Protein AF-A0AAN8RDT2-F1 (afdb_monomer)

Organism: NCBI:txid47235

Foldseek 3Di:
DPPPQVVFDQQPNDTQDDQDPDDVSNVVVLVLLVVLQVLFAFDVVVPGQTHHDPDPDPPDPDVRSRHDRSSSVCCCTVVVDTDDPDPDQDADDPVDDPVNVLVVLQPDDPVVCVVCVPDWDARDPDPPRIHHHDDPDDPPPPPPDPCPPPPVVVVPFDADPPDPDRDTDDDPDDPDDDDDDDDDPDPDDDDDDPDDDDDDDDDDDDDDDDDDDDDDDDDDDD

Mean predicted aligned error: 17.98 Å

pLDDT: mean 71.52, std 19.13, range [36.38, 96.12]

Radius of gyration: 30.37 Å; Cα contacts (8 Å, |Δi|>4): 138; chains: 1; bounding box: 70×65×90 Å

Solvent-accessible surface area (backbone atoms only — not comparable to full-atom values): 15486 Å² total; per-residue (Å²): 135,82,84,64,73,81,78,49,75,69,58,92,91,34,72,70,78,77,78,58,81,58,71,68,52,35,51,52,50,52,51,49,50,49,61,24,46,72,47,35,37,63,36,73,88,69,78,29,40,62,32,35,57,89,72,90,61,87,88,61,89,66,89,68,56,15,82,37,59,69,49,22,49,43,27,39,63,70,65,66,49,75,53,75,89,75,81,72,74,71,77,60,57,86,89,57,54,72,64,59,54,51,50,54,60,53,67,52,58,68,73,62,48,69,76,42,77,83,54,64,49,63,58,54,95,51,92,84,41,61,49,63,84,65,67,100,54,81,69,76,63,66,95,81,66,83,75,73,75,72,69,67,90,64,71,72,72,66,78,61,89,94,63,96,64,94,66,79,62,83,64,77,85,81,87,67,90,88,77,87,76,89,91,83,85,83,91,84,78,90,79,88,75,83,82,82,79,83,85,78,84,80,88,85,80,88,80,83,90,81,85,82,84,79,86,81,85,83,83,83,84,130

Sequence (222 aa):
MTDDHTSYPLLEDRLRPPLPPGSSRRRTFAQTMKRQCESCECDDTDGGTIVPVRVRVRGRESSRRCPTERMAMRCRYWYECRCVIIMKANPKDPAISIKEYQDALNNLPFAVKRLNPDYSWTYGEQADEFLKWQYSGSYPPDSSYDFEASPDLANGRQLVPGTKEPYYLEGPDFQGPIHPKPLDDMLGYPIPFPASGSWKRKSKRSFVDDREDTEVDNKQGI

Secondary structure (DSSP, 8-state):
----GGGSPPBTTBPPPPPPSSHHHHHHHHHHHHHHHTTSEEETTTTSEEE------TT-----S--SHHHHHHHHHTS--------PPPPPPTTS-HHHHHHHHHTS-HHHHHH-TT-EEE-SSSTT-EEE---SS-SS--TT------GGGGTT-PPPTT-SS---PPPP-------PPP--S-------PPPPP-------------------------

Structure (mmCIF, N/CA/C/O backbone):
data_AF-A0AAN8RDT2-F1
#
_entry.id   AF-A0AAN8RDT2-F1
#
loop_
_atom_site.group_PDB
_atom_site.id
_atom_site.type_symbol
_atom_site.label_atom_id
_atom_site.label_alt_id
_atom_site.label_comp_id
_atom_site.label_asym_id
_atom_site.label_entity_id
_atom_site.label_seq_id
_atom_site.pdbx_PDB_ins_code
_atom_site.Cartn_x
_atom_site.Cartn_y
_atom_site.Cartn_z
_atom_site.occupancy
_atom_site.B_iso_or_equiv
_atom_site.auth_seq_id
_atom_site.auth_comp_id
_atom_site.auth_asym_id
_atom_site.auth_atom_id
_atom_site.pdbx_PDB_model_num
ATOM 1 N N . MET A 1 1 ? 26.741 6.917 -3.728 1.00 43.56 1 MET A N 1
ATOM 2 C CA . MET A 1 1 ? 26.062 5.636 -4.001 1.00 43.56 1 MET A CA 1
ATOM 3 C C . MET A 1 1 ? 26.391 5.276 -5.431 1.00 43.56 1 MET A C 1
ATOM 5 O O . MET A 1 1 ? 25.977 5.994 -6.329 1.00 43.56 1 MET A O 1
ATOM 9 N N . THR A 1 2 ? 27.258 4.291 -5.628 1.00 48.84 2 THR A N 1
ATOM 10 C CA . THR A 1 2 ? 27.496 3.693 -6.942 1.00 48.84 2 THR A CA 1
ATOM 11 C C . THR A 1 2 ? 26.319 2.766 -7.214 1.00 48.84 2 THR A C 1
ATOM 13 O O . THR A 1 2 ? 26.086 1.856 -6.422 1.00 48.84 2 THR A O 1
ATOM 16 N N . ASP A 1 3 ? 25.540 3.045 -8.258 1.00 57.19 3 ASP A N 1
ATOM 17 C CA . ASP A 1 3 ? 24.486 2.140 -8.719 1.00 57.19 3 ASP A CA 1
ATOM 18 C C . ASP A 1 3 ? 25.167 0.861 -9.220 1.00 57.19 3 ASP A C 1
ATOM 20 O O . ASP A 1 3 ? 25.689 0.817 -10.334 1.00 57.19 3 ASP A O 1
ATOM 24 N N . ASP A 1 4 ? 25.237 -0.164 -8.372 1.00 67.19 4 ASP A N 1
ATOM 25 C CA . ASP A 1 4 ? 25.746 -1.466 -8.779 1.00 67.19 4 ASP A CA 1
ATOM 26 C C . ASP A 1 4 ? 24.678 -2.164 -9.625 1.00 67.19 4 ASP A C 1
ATOM 28 O O . ASP A 1 4 ? 23.764 -2.832 -9.131 1.00 67.19 4 ASP A O 1
ATOM 32 N N . HIS A 1 5 ? 24.773 -1.949 -10.935 1.00 58.28 5 HIS A N 1
ATOM 33 C CA . HIS A 1 5 ? 23.873 -2.510 -11.935 1.00 58.28 5 HIS A CA 1
ATOM 34 C C . HIS A 1 5 ? 23.865 -4.050 -11.958 1.00 58.28 5 HIS A C 1
ATOM 36 O O . HIS A 1 5 ? 22.962 -4.622 -12.568 1.00 58.28 5 HIS A O 1
ATOM 42 N N . THR A 1 6 ? 24.816 -4.719 -11.292 1.00 63.47 6 THR A N 1
ATOM 43 C CA . THR A 1 6 ? 24.884 -6.188 -11.214 1.00 63.47 6 THR A CA 1
ATOM 44 C C . THR A 1 6 ? 23.928 -6.799 -10.185 1.00 63.47 6 THR A C 1
ATOM 46 O O . THR A 1 6 ? 23.678 -8.000 -10.225 1.00 63.47 6 THR A O 1
ATOM 49 N N . SER A 1 7 ? 23.332 -5.985 -9.308 1.00 78.94 7 SER A N 1
ATOM 50 C CA . SER A 1 7 ? 22.386 -6.456 -8.283 1.00 78.94 7 SER A CA 1
ATOM 51 C C . SER A 1 7 ? 21.003 -6.845 -8.825 1.00 78.94 7 SER A C 1
ATOM 53 O O . SER A 1 7 ? 20.229 -7.503 -8.130 1.00 78.94 7 SER A O 1
ATOM 55 N N . TYR A 1 8 ? 20.680 -6.462 -10.064 1.00 84.12 8 TYR A N 1
ATOM 56 C CA . TYR A 1 8 ? 19.379 -6.728 -10.676 1.00 84.12 8 TYR A CA 1
ATOM 57 C C . TYR A 1 8 ? 19.395 -8.015 -11.509 1.00 84.12 8 TYR A C 1
ATOM 59 O O . TYR A 1 8 ? 20.353 -8.251 -12.248 1.00 84.12 8 TYR A O 1
ATOM 67 N N . PRO A 1 9 ? 18.321 -8.826 -11.472 1.00 88.75 9 PRO A N 1
ATOM 68 C CA . PRO A 1 9 ? 18.256 -10.036 -12.275 1.00 88.75 9 PRO A CA 1
ATOM 69 C C . PRO A 1 9 ? 18.233 -9.705 -13.773 1.00 88.75 9 PRO A C 1
ATOM 71 O O . PRO A 1 9 ? 17.619 -8.723 -14.218 1.00 88.75 9 PRO A O 1
ATOM 74 N N . LEU A 1 10 ? 18.878 -10.571 -14.557 1.00 92.25 10 LEU A N 1
ATOM 75 C CA . LEU A 1 10 ? 18.753 -10.578 -16.010 1.00 92.25 10 LEU A CA 1
ATOM 76 C C . LEU A 1 10 ? 17.315 -10.939 -16.383 1.00 92.25 10 LEU A C 1
ATOM 78 O O . LEU A 1 10 ? 16.791 -11.963 -15.950 1.00 92.25 10 LEU A O 1
ATOM 82 N N . LEU A 1 11 ? 16.681 -10.096 -17.197 1.00 92.12 11 LEU A N 1
ATOM 83 C CA . LEU A 1 11 ? 15.350 -10.364 -17.738 1.00 92.12 11 LEU A CA 1
ATOM 84 C C . LEU A 1 11 ? 15.466 -10.531 -19.251 1.00 92.12 11 LEU A C 1
ATOM 86 O O . LEU A 1 11 ? 15.722 -9.552 -19.960 1.00 92.12 11 LEU A O 1
ATOM 90 N N . GLU A 1 12 ? 15.258 -11.759 -19.733 1.00 89.38 12 GLU A N 1
ATOM 91 C CA . GLU A 1 12 ? 15.429 -12.142 -21.146 1.00 89.38 12 GLU A CA 1
ATOM 92 C C . GLU A 1 12 ? 16.815 -11.759 -21.684 1.00 89.38 12 GLU A C 1
ATOM 94 O O . GLU A 1 12 ? 16.930 -11.007 -22.656 1.00 89.38 12 GLU A O 1
ATOM 99 N N . ASP A 1 13 ? 17.862 -12.188 -20.975 1.00 91.62 13 ASP A N 1
ATOM 100 C CA . ASP A 1 13 ? 19.269 -11.958 -21.334 1.00 91.62 13 ASP A CA 1
ATOM 101 C C . ASP A 1 13 ? 19.666 -10.477 -21.452 1.00 91.62 13 ASP A C 1
ATOM 103 O O . ASP A 1 13 ? 20.684 -10.125 -22.049 1.00 91.62 13 ASP A O 1
ATOM 107 N N . ARG A 1 14 ? 18.865 -9.572 -20.874 1.00 89.69 14 ARG A N 1
ATOM 108 C CA . ARG A 1 14 ? 19.152 -8.137 -20.835 1.00 89.69 14 ARG A CA 1
ATOM 109 C C . ARG A 1 14 ? 19.330 -7.660 -19.403 1.00 89.69 14 ARG A C 1
ATOM 111 O O . ARG A 1 14 ? 18.560 -8.014 -18.511 1.00 89.69 14 ARG A O 1
ATOM 118 N N . LEU A 1 15 ? 20.328 -6.801 -19.217 1.00 91.31 15 LEU A N 1
ATOM 119 C CA . LEU A 1 15 ? 20.519 -6.022 -17.999 1.00 91.31 15 LEU A CA 1
ATOM 120 C C . LEU A 1 15 ? 19.548 -4.839 -17.962 1.00 91.31 15 LEU A C 1
ATOM 122 O O . LEU A 1 15 ? 19.055 -4.369 -18.995 1.00 91.31 15 LEU A O 1
ATOM 126 N N . ARG A 1 16 ? 19.320 -4.321 -16.753 1.00 90.44 16 ARG A N 1
ATOM 127 C CA . ARG A 1 16 ? 18.630 -3.047 -16.554 1.00 90.44 16 ARG A CA 1
ATOM 128 C C . ARG A 1 16 ? 19.361 -1.944 -17.340 1.00 90.44 16 ARG A C 1
ATOM 130 O O . ARG A 1 16 ? 20.573 -1.802 -17.172 1.00 90.44 16 ARG A O 1
ATOM 137 N N . PRO A 1 17 ? 18.660 -1.140 -18.161 1.00 89.00 17 PRO A N 1
ATOM 138 C CA . PRO A 1 17 ? 19.285 -0.034 -18.872 1.00 89.00 17 PRO A CA 1
ATOM 139 C C . PRO A 1 17 ? 19.970 0.931 -17.896 1.00 89.00 17 PRO A C 1
ATOM 141 O O . PRO A 1 17 ? 19.368 1.266 -16.867 1.00 89.00 17 PRO A O 1
ATOM 144 N N . PRO A 1 18 ? 21.189 1.409 -18.203 1.00 88.94 18 PRO A N 1
ATOM 145 C CA . PRO A 1 18 ? 21.839 2.414 -17.378 1.00 88.94 18 PRO A CA 1
ATOM 146 C C . PRO A 1 18 ? 20.999 3.695 -17.365 1.00 88.94 18 PRO A C 1
ATOM 148 O O . PRO A 1 18 ? 20.345 4.050 -18.352 1.00 88.94 18 PRO A O 1
ATOM 151 N N . LEU A 1 19 ? 21.012 4.406 -16.238 1.00 88.38 19 LEU A N 1
ATOM 152 C CA . LEU A 1 19 ? 20.329 5.692 -16.145 1.00 88.38 19 LEU A CA 1
ATOM 153 C C . LEU A 1 19 ? 21.006 6.702 -17.085 1.00 88.38 19 LEU A C 1
ATOM 155 O O . LEU A 1 19 ? 22.239 6.776 -17.103 1.00 88.38 19 LEU A O 1
ATOM 159 N N . PRO A 1 20 ? 20.242 7.525 -17.827 1.00 89.44 20 PRO A N 1
ATOM 160 C CA . PRO A 1 20 ? 20.840 8.519 -18.708 1.00 89.44 20 PRO A CA 1
ATOM 161 C C . PRO A 1 20 ? 21.726 9.493 -17.907 1.00 89.44 20 PRO A C 1
ATOM 163 O O . PRO A 1 20 ? 21.447 9.768 -16.733 1.00 89.44 20 PRO A O 1
ATOM 166 N N . PRO A 1 21 ? 22.800 10.038 -18.499 1.00 89.62 21 PRO A N 1
ATOM 167 C CA . PRO A 1 21 ? 23.590 11.073 -17.845 1.00 89.62 21 PRO A CA 1
ATOM 168 C C . PRO A 1 21 ? 22.765 12.363 -17.687 1.00 89.62 21 PRO A C 1
ATOM 170 O O . PRO A 1 21 ? 21.946 12.707 -18.544 1.00 89.62 21 PRO A O 1
ATOM 173 N N . GLY A 1 22 ? 22.991 13.082 -16.584 1.00 91.12 22 GLY A N 1
ATOM 174 C CA . GLY A 1 22 ? 22.322 14.351 -16.272 1.00 91.12 22 GLY A CA 1
ATOM 175 C C . GLY A 1 22 ? 21.015 14.211 -15.478 1.00 91.12 22 GLY A C 1
ATOM 176 O O . GLY A 1 22 ? 20.162 13.370 -15.759 1.00 91.12 22 GLY A O 1
ATOM 177 N N . SER A 1 23 ? 20.831 15.079 -14.480 1.00 87.94 23 SER A N 1
ATOM 178 C CA . SER A 1 23 ? 19.713 15.027 -13.522 1.00 87.94 23 SER A CA 1
ATOM 179 C C . SER A 1 23 ? 18.330 15.158 -14.175 1.00 87.94 23 SER A C 1
ATOM 181 O O . SER A 1 23 ? 17.413 14.412 -13.828 1.00 87.94 23 SER A O 1
ATOM 183 N N . SER A 1 24 ? 18.185 16.054 -15.157 1.00 90.88 24 SER A N 1
ATOM 184 C CA . SER A 1 24 ? 16.919 16.281 -15.869 1.00 90.88 24 SER A CA 1
ATOM 185 C C . SER A 1 24 ? 16.464 15.034 -16.636 1.00 90.88 24 SER A C 1
ATOM 187 O O . SER A 1 24 ? 15.362 14.530 -16.417 1.00 90.88 24 SER A O 1
ATOM 189 N N . ARG A 1 25 ? 17.357 14.442 -17.444 1.00 88.31 25 ARG A N 1
ATOM 190 C CA . ARG A 1 25 ? 17.063 13.220 -18.210 1.00 88.31 25 ARG A CA 1
ATOM 191 C C . ARG A 1 25 ? 16.750 12.036 -17.298 1.00 88.31 25 ARG A C 1
ATOM 193 O O . ARG A 1 25 ? 15.832 11.275 -17.597 1.00 88.31 25 ARG A O 1
ATOM 200 N N . ARG A 1 26 ? 17.456 11.901 -16.167 1.00 88.62 26 ARG A N 1
ATOM 201 C CA . ARG A 1 26 ? 17.166 10.867 -15.156 1.00 88.62 26 ARG A CA 1
ATOM 202 C C . ARG A 1 26 ? 15.766 11.009 -14.581 1.00 88.62 26 ARG A C 1
ATOM 204 O O . ARG A 1 26 ? 15.048 10.017 -14.507 1.00 88.62 26 ARG A O 1
ATOM 211 N N . ARG A 1 27 ? 15.355 12.228 -14.217 1.00 87.75 27 ARG A N 1
ATOM 212 C CA . ARG A 1 27 ? 14.005 12.492 -13.700 1.00 87.75 27 ARG A CA 1
ATOM 213 C C . ARG A 1 27 ? 12.939 12.156 -14.744 1.00 87.75 27 ARG A C 1
ATOM 215 O O . ARG A 1 27 ? 11.982 11.464 -14.409 1.00 87.75 27 ARG A O 1
ATOM 222 N N . THR A 1 28 ? 13.116 12.580 -15.994 1.00 91.62 28 THR A N 1
ATOM 223 C CA . THR A 1 28 ? 12.172 12.274 -17.081 1.00 91.62 28 THR A CA 1
ATOM 224 C C . THR A 1 28 ? 12.082 10.774 -17.348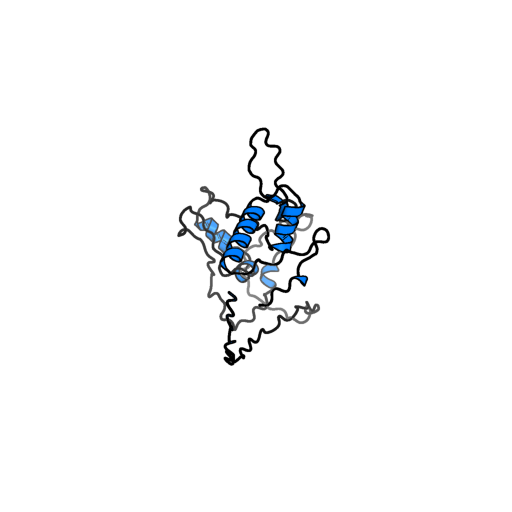 1.00 91.62 28 THR A C 1
ATOM 226 O O . THR A 1 28 ? 10.980 10.241 -17.481 1.00 91.62 28 THR A O 1
ATOM 229 N N . PHE A 1 29 ? 13.217 10.070 -17.365 1.00 91.00 29 PHE A N 1
ATOM 230 C CA . PHE A 1 29 ? 13.255 8.616 -17.508 1.00 91.00 29 PHE A CA 1
ATOM 231 C C . PHE A 1 29 ? 12.529 7.921 -16.351 1.00 91.00 29 PHE A C 1
ATOM 233 O O . PHE A 1 29 ? 11.630 7.118 -16.588 1.00 91.00 29 PHE A O 1
ATOM 240 N N . ALA A 1 30 ? 12.840 8.286 -15.105 1.00 87.75 30 ALA A N 1
ATOM 241 C CA . ALA A 1 30 ? 12.196 7.722 -13.922 1.00 87.75 30 ALA A CA 1
ATOM 242 C C . ALA A 1 30 ? 10.678 7.969 -13.912 1.00 87.75 30 ALA A C 1
ATOM 244 O O . ALA A 1 30 ? 9.912 7.050 -13.642 1.00 87.75 30 ALA A O 1
ATOM 245 N N . GLN A 1 31 ? 10.224 9.176 -14.266 1.00 89.50 31 GLN A N 1
ATOM 246 C CA . GLN A 1 31 ? 8.795 9.491 -14.382 1.00 89.50 31 GLN A CA 1
ATOM 247 C C . GLN A 1 31 ? 8.113 8.709 -15.504 1.00 89.50 31 GLN A C 1
ATOM 249 O O . GLN A 1 31 ? 6.971 8.285 -15.344 1.00 89.50 31 GLN A O 1
ATOM 254 N N . THR A 1 32 ? 8.802 8.507 -16.628 1.00 90.25 32 THR A N 1
ATOM 255 C CA . THR A 1 32 ? 8.286 7.713 -17.747 1.00 90.25 32 THR A CA 1
ATOM 256 C C . THR A 1 32 ? 8.113 6.258 -17.332 1.00 90.25 32 THR A C 1
ATOM 258 O O . THR A 1 32 ? 7.032 5.708 -17.516 1.00 90.25 32 THR A O 1
ATOM 261 N N . MET A 1 33 ? 9.127 5.663 -16.698 1.00 89.94 33 MET A N 1
ATOM 262 C CA . MET A 1 33 ? 9.054 4.285 -16.208 1.00 89.94 33 MET A CA 1
ATOM 263 C C . MET A 1 33 ? 8.009 4.130 -15.103 1.00 89.94 33 MET A C 1
ATOM 265 O O . MET A 1 33 ? 7.195 3.217 -15.177 1.00 89.94 33 MET A O 1
ATOM 269 N N . LYS A 1 34 ? 7.936 5.071 -14.152 1.00 90.00 34 LYS A N 1
ATOM 270 C CA . LYS A 1 34 ? 6.879 5.114 -13.131 1.00 90.00 34 LYS A CA 1
ATOM 271 C C . LYS A 1 34 ? 5.490 5.089 -13.774 1.00 90.00 34 LYS A C 1
ATOM 273 O O . LYS A 1 34 ? 4.694 4.214 -13.471 1.00 90.00 34 LYS A O 1
ATOM 278 N N . ARG A 1 35 ? 5.239 5.979 -14.736 1.00 89.56 35 ARG A N 1
ATOM 279 C CA . ARG A 1 35 ? 3.975 6.054 -15.487 1.00 89.56 35 ARG A CA 1
ATOM 280 C C . ARG A 1 35 ? 3.653 4.799 -16.299 1.00 89.56 35 ARG A C 1
ATOM 282 O O . ARG A 1 35 ? 2.485 4.584 -16.620 1.00 89.56 35 ARG A O 1
ATOM 289 N N . GLN A 1 36 ? 4.664 4.038 -16.721 1.00 90.50 36 GLN A N 1
ATOM 290 C CA . GLN A 1 36 ? 4.463 2.754 -17.391 1.00 90.50 36 GLN A CA 1
ATOM 291 C C . GLN A 1 36 ? 4.076 1.672 -16.381 1.00 90.50 36 GLN A C 1
ATOM 293 O O . GLN A 1 36 ? 3.085 0.977 -16.589 1.00 90.50 36 GLN A O 1
ATOM 298 N N . CYS A 1 37 ? 4.787 1.596 -15.259 1.00 92.12 37 CYS A N 1
ATOM 299 C CA . CYS A 1 37 ? 4.537 0.613 -14.210 1.00 92.12 37 CYS A CA 1
ATOM 300 C C . CYS A 1 37 ? 3.226 0.841 -13.450 1.00 92.12 37 CYS A C 1
ATOM 302 O O . CYS A 1 37 ? 2.549 -0.125 -13.125 1.00 92.12 37 CYS A O 1
ATOM 304 N N . GLU A 1 38 ? 2.809 2.096 -13.255 1.00 90.56 38 GLU A N 1
ATOM 305 C CA . GLU A 1 38 ? 1.497 2.457 -12.684 1.00 90.56 38 GLU A CA 1
ATOM 306 C C . GLU A 1 38 ? 0.313 1.962 -13.520 1.00 90.56 38 GLU A C 1
ATOM 308 O O . GLU A 1 38 ? -0.814 1.945 -13.040 1.00 90.56 38 GLU A O 1
ATOM 313 N N . SER A 1 39 ? 0.547 1.588 -14.779 1.00 90.31 39 SER A N 1
ATOM 314 C CA . SER A 1 39 ? -0.498 1.027 -15.631 1.00 90.31 39 SER A CA 1
ATOM 315 C C . SER A 1 39 ? -0.589 -0.494 -15.578 1.00 90.31 39 SER A C 1
ATOM 317 O O . SER A 1 39 ? -1.438 -1.032 -16.274 1.00 90.31 39 SER A O 1
ATOM 319 N N . CYS A 1 40 ? 0.295 -1.185 -14.855 1.00 92.19 40 CYS A N 1
ATOM 320 C CA . CYS A 1 40 ? 0.162 -2.623 -14.626 1.00 92.19 40 CYS A CA 1
ATOM 321 C C . CYS A 1 40 ? -0.909 -2.891 -13.554 1.00 92.19 40 CYS A C 1
ATOM 323 O O . CYS A 1 40 ? -1.187 -2.029 -12.721 1.00 92.19 40 CYS A O 1
ATOM 325 N N . GLU A 1 41 ? -1.491 -4.089 -13.563 1.00 92.12 41 GLU A N 1
ATOM 326 C CA . GLU A 1 41 ? -2.453 -4.537 -12.551 1.00 92.12 41 GLU A CA 1
ATOM 327 C C . GLU A 1 41 ? -1.744 -5.328 -11.447 1.00 92.12 41 GLU A C 1
ATOM 329 O O . GLU A 1 41 ? -0.644 -5.850 -11.638 1.00 92.12 41 GLU A O 1
ATOM 334 N N . CYS A 1 42 ? -2.375 -5.402 -10.280 1.00 92.25 42 CYS A N 1
ATOM 335 C CA . CYS A 1 42 ? -1.945 -6.248 -9.176 1.00 92.25 42 CYS A CA 1
ATOM 336 C C . CYS A 1 42 ? -2.848 -7.475 -9.137 1.00 92.25 42 CYS A C 1
ATOM 338 O O . CYS A 1 42 ? -4.065 -7.328 -9.086 1.00 92.25 42 CYS A O 1
ATOM 340 N N . ASP A 1 43 ? -2.257 -8.665 -9.208 1.00 91.19 43 ASP A N 1
ATOM 341 C CA . ASP A 1 43 ? -2.986 -9.920 -9.071 1.00 91.19 43 ASP A CA 1
ATOM 342 C C . ASP A 1 43 ? -3.166 -10.238 -7.587 1.00 91.19 43 ASP A C 1
ATOM 344 O O . ASP A 1 43 ? -2.192 -10.489 -6.864 1.00 91.19 43 ASP A O 1
ATOM 348 N N . ASP A 1 44 ? -4.414 -10.192 -7.135 1.00 85.88 44 ASP A N 1
ATOM 349 C CA . ASP A 1 44 ? -4.773 -10.390 -5.735 1.00 85.88 44 ASP A CA 1
ATOM 350 C C . ASP A 1 44 ? -4.659 -11.864 -5.312 1.00 85.88 44 ASP A C 1
ATOM 352 O O . ASP A 1 44 ? -4.555 -12.146 -4.118 1.00 85.88 44 ASP A O 1
ATOM 356 N N . THR A 1 45 ? -4.623 -12.815 -6.258 1.00 86.62 45 THR A N 1
ATOM 357 C CA . THR A 1 45 ? -4.514 -14.249 -5.931 1.00 86.62 45 THR A CA 1
ATOM 358 C C . THR A 1 45 ? -3.124 -14.628 -5.425 1.00 86.62 45 THR A C 1
ATOM 360 O O . THR A 1 45 ? -3.003 -15.434 -4.506 1.00 86.62 45 THR A O 1
ATOM 363 N N . ASP A 1 46 ? -2.083 -14.000 -5.978 1.00 84.75 46 ASP A N 1
ATOM 364 C CA . ASP A 1 46 ? -0.672 -14.320 -5.718 1.00 84.75 46 ASP A CA 1
ATOM 365 C C . ASP A 1 46 ? -0.001 -13.269 -4.817 1.00 84.75 46 ASP A C 1
ATOM 367 O O . ASP A 1 46 ? 1.174 -12.925 -4.985 1.00 84.75 46 ASP A O 1
ATOM 371 N N . GLY A 1 47 ? -0.764 -12.709 -3.872 1.00 76.81 47 GLY A N 1
ATOM 372 C CA . GLY A 1 47 ? -0.248 -11.768 -2.876 1.00 76.81 47 GLY A CA 1
ATOM 373 C C . GLY A 1 47 ? 0.187 -10.418 -3.455 1.00 76.81 47 GLY A C 1
ATOM 374 O O . GLY A 1 47 ? 1.119 -9.802 -2.935 1.00 76.81 47 GLY A O 1
ATOM 375 N N . GLY A 1 48 ? -0.456 -9.951 -4.530 1.00 84.06 48 GLY A N 1
ATOM 376 C CA . GLY A 1 48 ? -0.128 -8.677 -5.169 1.00 84.06 48 GLY A CA 1
ATOM 377 C C . GLY A 1 48 ? 1.045 -8.791 -6.142 1.00 84.06 48 GLY A C 1
ATOM 378 O O . GLY A 1 48 ? 1.951 -7.953 -6.159 1.00 84.06 48 GLY A O 1
ATOM 379 N N . THR A 1 49 ? 1.071 -9.835 -6.966 1.00 91.12 49 THR A N 1
ATOM 380 C CA . THR A 1 49 ? 2.059 -9.898 -8.049 1.00 91.12 49 THR A CA 1
ATOM 381 C C . THR A 1 49 ? 1.677 -8.908 -9.152 1.00 91.12 49 THR A C 1
ATOM 383 O O . THR A 1 49 ? 0.524 -8.843 -9.563 1.00 91.12 49 THR A O 1
ATOM 386 N N . ILE A 1 50 ? 2.638 -8.117 -9.644 1.00 91.25 50 ILE A N 1
ATOM 387 C CA . ILE A 1 50 ? 2.392 -7.203 -10.769 1.00 91.25 50 ILE A CA 1
ATOM 388 C C . ILE A 1 50 ? 2.175 -8.033 -12.036 1.00 91.25 50 ILE A C 1
ATOM 390 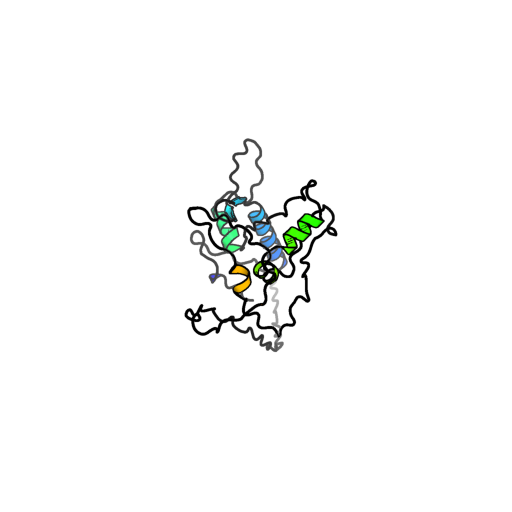O O . ILE A 1 50 ? 3.066 -8.779 -12.445 1.00 91.25 50 ILE A O 1
ATOM 394 N N . VAL A 1 51 ? 1.024 -7.857 -12.678 1.00 92.62 51 VAL A N 1
ATOM 395 C CA . VAL A 1 51 ? 0.619 -8.546 -13.906 1.00 92.62 51 VAL A CA 1
ATOM 396 C C . VAL A 1 51 ? 0.280 -7.542 -15.013 1.00 92.62 51 VAL A C 1
ATOM 398 O O . VAL A 1 51 ? -0.081 -6.391 -14.744 1.00 92.62 51 VAL A O 1
ATOM 401 N N . PRO A 1 52 ? 0.420 -7.928 -16.294 1.00 91.62 52 PRO A N 1
ATOM 402 C CA . PRO A 1 5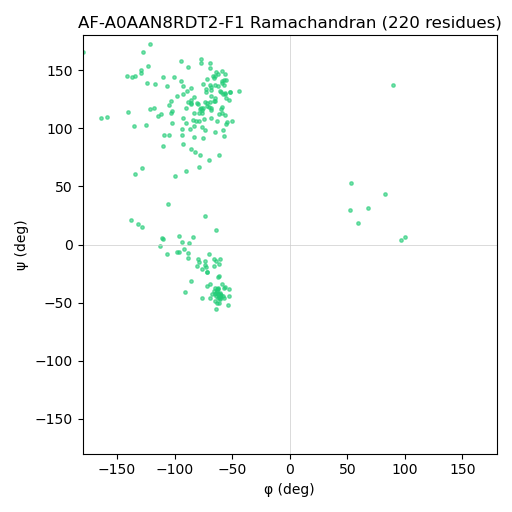2 ? -0.057 -7.095 -17.389 1.00 91.62 52 PRO A CA 1
ATOM 403 C C . PRO A 1 52 ? -1.582 -6.959 -17.331 1.00 91.62 52 PRO A C 1
ATOM 405 O O . PRO A 1 52 ? -2.281 -7.896 -16.953 1.00 91.62 52 PRO A O 1
ATOM 408 N N . VAL A 1 53 ? -2.093 -5.811 -17.775 1.00 86.75 53 VAL A N 1
ATOM 409 C CA . VAL A 1 53 ? -3.534 -5.510 -17.786 1.00 86.75 53 VAL A CA 1
ATOM 410 C C . VAL A 1 53 ? -4.283 -6.496 -18.679 1.00 86.75 53 VAL A C 1
ATOM 412 O O . VAL A 1 53 ? -4.142 -6.469 -19.910 1.00 86.75 53 VAL A O 1
ATOM 415 N N . ARG A 1 54 ? -5.121 -7.350 -18.083 1.00 72.31 54 ARG A N 1
ATOM 416 C CA . ARG A 1 54 ? -5.843 -8.419 -18.795 1.00 72.31 54 ARG A CA 1
ATOM 417 C C . ARG A 1 54 ? -7.206 -7.936 -19.298 1.00 72.31 54 ARG A C 1
ATOM 419 O O . ARG A 1 54 ? -8.229 -8.468 -18.890 1.00 72.31 54 ARG A O 1
ATOM 426 N N . VAL A 1 55 ? -7.278 -6.951 -20.204 1.00 63.22 55 VAL A N 1
ATOM 427 C CA . VAL A 1 55 ? -8.603 -6.480 -20.681 1.00 63.22 55 VAL A CA 1
ATOM 428 C C . VAL A 1 55 ? -8.824 -6.603 -22.189 1.00 63.22 55 VAL A C 1
ATOM 430 O O . VAL A 1 55 ? -8.222 -5.904 -23.004 1.00 63.22 55 VAL A O 1
ATOM 433 N N . ARG A 1 56 ? -9.805 -7.430 -22.561 1.00 55.56 56 ARG A N 1
ATOM 434 C CA . ARG A 1 56 ? -10.468 -7.477 -23.873 1.00 55.56 56 ARG A CA 1
ATOM 435 C C . ARG A 1 56 ? -11.505 -6.344 -23.988 1.00 55.56 56 ARG A C 1
ATOM 437 O O . ARG A 1 56 ? -12.700 -6.612 -24.025 1.00 55.56 56 ARG A O 1
ATOM 444 N N . VAL A 1 57 ? -11.097 -5.071 -24.014 1.00 54.59 57 VAL A N 1
ATOM 445 C CA . VAL A 1 57 ? -12.060 -3.988 -24.313 1.00 54.59 57 VAL A CA 1
ATOM 446 C C . VAL A 1 57 ? -12.189 -3.875 -25.826 1.00 54.59 57 VAL A C 1
ATOM 448 O O . VAL A 1 57 ? -11.316 -3.311 -26.484 1.00 54.59 57 VAL A O 1
ATOM 451 N N . ARG A 1 58 ? -13.275 -4.413 -26.390 1.00 57.31 58 ARG A N 1
ATOM 452 C CA . ARG A 1 58 ? -13.697 -4.073 -27.756 1.00 57.31 58 ARG A CA 1
ATOM 453 C C . ARG A 1 58 ? -13.936 -2.558 -27.816 1.00 57.31 58 ARG A C 1
ATOM 455 O O . ARG A 1 58 ? -14.855 -2.064 -27.176 1.00 57.31 58 ARG A O 1
ATOM 462 N N . GLY A 1 59 ? -13.116 -1.831 -28.575 1.00 64.44 59 GLY A N 1
ATOM 463 C CA . GLY A 1 59 ? -13.456 -0.484 -29.054 1.00 64.44 59 GLY A CA 1
ATOM 464 C C . GLY A 1 59 ? -12.864 0.717 -28.313 1.00 64.44 59 GLY A C 1
ATOM 465 O O . GLY A 1 59 ? -13.207 1.843 -28.661 1.00 64.44 59 GLY A O 1
ATOM 466 N N . ARG A 1 60 ? -11.958 0.541 -27.342 1.00 54.69 60 ARG A N 1
ATOM 467 C CA . ARG A 1 60 ? -11.178 1.675 -26.816 1.00 54.69 60 ARG A CA 1
ATOM 468 C C . ARG A 1 60 ? -9.717 1.294 -26.668 1.00 54.69 60 ARG A C 1
ATOM 470 O O . ARG A 1 60 ? -9.320 0.599 -25.733 1.00 54.69 60 ARG A O 1
ATOM 477 N N . GLU A 1 61 ? -8.938 1.761 -27.631 1.00 52.84 61 GLU A N 1
ATOM 478 C CA . GLU A 1 61 ? -7.484 1.705 -27.660 1.00 52.84 61 GLU A CA 1
ATOM 479 C C . GLU A 1 61 ? -6.959 2.668 -26.591 1.00 52.84 61 GLU A C 1
ATOM 481 O O . GLU A 1 61 ? -6.521 3.785 -26.854 1.00 52.84 61 GLU A O 1
ATOM 486 N N . SER A 1 62 ? -7.106 2.283 -25.321 1.00 54.50 62 SER A N 1
ATOM 487 C CA . SER A 1 62 ? -6.358 2.950 -24.273 1.00 54.50 62 SER A CA 1
ATOM 488 C C . SER A 1 62 ? -4.884 2.761 -24.614 1.00 54.50 62 SER A C 1
ATOM 490 O O . SER A 1 62 ? -4.446 1.662 -24.945 1.00 54.50 62 SER A O 1
ATOM 492 N N . SER A 1 63 ? -4.118 3.845 -24.576 1.00 57.81 63 SER A N 1
ATOM 493 C CA . SER A 1 63 ? -2.662 3.836 -24.651 1.00 57.81 63 SER A CA 1
ATOM 494 C C . SER A 1 63 ? -2.112 3.047 -23.454 1.00 57.81 63 SER A C 1
ATOM 496 O O . SER A 1 63 ? -1.738 3.626 -22.432 1.00 57.81 63 SER A O 1
ATOM 498 N N . ARG A 1 64 ? -2.178 1.715 -23.521 1.00 61.38 64 ARG A N 1
ATOM 499 C CA . ARG A 1 64 ? -1.818 0.803 -22.434 1.00 61.38 64 ARG A CA 1
ATOM 500 C C . ARG A 1 64 ? -0.311 0.784 -22.307 1.00 61.38 64 ARG A C 1
ATOM 502 O O . ARG A 1 64 ? 0.393 0.478 -23.265 1.00 61.38 64 ARG A O 1
ATOM 509 N N . ARG A 1 65 ? 0.188 1.119 -21.120 1.00 69.88 65 ARG A N 1
ATOM 510 C CA . ARG A 1 65 ? 1.627 1.237 -20.879 1.00 69.88 65 ARG A CA 1
ATOM 511 C C . ARG A 1 65 ? 2.253 -0.035 -20.280 1.00 69.88 65 ARG A C 1
ATOM 513 O O . ARG A 1 65 ? 3.476 -0.123 -20.255 1.00 69.88 65 ARG A O 1
ATOM 520 N N . CYS A 1 66 ? 1.446 -1.042 -19.919 1.00 88.06 66 CYS A N 1
ATOM 521 C CA . CYS A 1 66 ? 1.890 -2.359 -19.443 1.00 88.06 66 CYS A CA 1
ATOM 522 C C . CYS A 1 66 ? 1.233 -3.522 -20.225 1.00 88.06 66 CYS A C 1
ATOM 524 O O . CYS A 1 66 ? 0.406 -4.256 -19.683 1.00 88.06 66 CYS A O 1
ATOM 526 N N . PRO A 1 67 ? 1.540 -3.670 -21.531 1.00 85.38 67 PRO A N 1
ATOM 527 C CA . PRO A 1 67 ? 0.851 -4.623 -22.408 1.00 85.38 67 PRO A CA 1
ATOM 528 C C . PRO A 1 67 ? 1.352 -6.067 -22.290 1.00 85.38 67 PRO A C 1
ATOM 530 O O . PRO A 1 67 ? 0.679 -6.983 -22.750 1.00 85.38 67 PRO A O 1
ATOM 533 N N . THR A 1 68 ? 2.546 -6.279 -21.738 1.00 90.81 68 THR A N 1
ATOM 534 C CA . THR A 1 68 ? 3.219 -7.580 -21.739 1.00 90.81 68 THR A CA 1
ATOM 535 C C . THR A 1 68 ? 3.684 -7.958 -20.346 1.00 90.81 68 THR A C 1
ATOM 537 O O . THR A 1 68 ? 4.064 -7.102 -19.545 1.00 90.81 68 THR A O 1
ATOM 540 N N . GLU A 1 69 ? 3.724 -9.261 -20.085 1.00 92.50 69 GLU A N 1
ATOM 541 C CA . GLU A 1 69 ? 4.299 -9.829 -18.863 1.00 92.50 69 GLU A CA 1
ATOM 542 C C . GLU A 1 69 ? 5.753 -9.386 -18.666 1.00 92.50 69 GLU A C 1
ATOM 544 O O . GLU A 1 69 ? 6.158 -9.004 -17.571 1.00 92.50 69 GLU A O 1
ATOM 549 N N . ARG A 1 70 ? 6.506 -9.274 -19.764 1.00 93.12 70 ARG A N 1
ATOM 550 C CA . ARG A 1 70 ? 7.849 -8.690 -19.768 1.00 93.12 70 ARG A CA 1
ATOM 551 C C . ARG A 1 70 ? 7.904 -7.304 -19.123 1.00 93.12 70 ARG A C 1
ATOM 553 O O . ARG A 1 70 ? 8.843 -7.009 -18.385 1.00 93.12 70 ARG A O 1
ATOM 560 N N . MET A 1 71 ? 6.949 -6.424 -19.426 1.00 93.06 71 MET A N 1
ATOM 561 C CA . MET A 1 71 ? 6.931 -5.084 -18.836 1.00 93.06 71 MET A CA 1
ATOM 562 C C . MET A 1 71 ? 6.638 -5.152 -17.335 1.00 93.06 71 MET A C 1
ATOM 564 O O . MET A 1 71 ? 7.334 -4.501 -16.559 1.00 93.06 71 MET A O 1
ATOM 568 N N . ALA A 1 72 ? 5.684 -5.990 -16.926 1.00 94.75 72 ALA A N 1
ATOM 569 C CA . ALA A 1 72 ? 5.372 -6.223 -15.517 1.00 94.75 72 ALA A CA 1
ATOM 570 C C . ALA A 1 72 ? 6.600 -6.734 -14.734 1.00 94.75 72 ALA A C 1
ATOM 572 O O . ALA A 1 72 ? 6.940 -6.185 -13.685 1.00 94.75 72 ALA A O 1
ATOM 573 N N . MET A 1 73 ? 7.346 -7.689 -15.299 1.00 94.75 73 MET A N 1
ATOM 574 C CA . MET A 1 73 ? 8.597 -8.201 -14.725 1.00 94.75 73 MET A CA 1
ATOM 575 C C . MET A 1 73 ? 9.658 -7.106 -14.586 1.00 94.75 73 MET A C 1
ATOM 577 O O . MET A 1 73 ? 10.285 -6.973 -13.537 1.00 94.75 73 MET A O 1
ATOM 581 N N . ARG A 1 74 ? 9.840 -6.260 -15.606 1.00 94.88 74 ARG A N 1
ATOM 582 C CA . ARG A 1 74 ? 10.762 -5.115 -15.515 1.00 94.88 74 ARG A CA 1
ATOM 583 C C . ARG A 1 74 ? 10.346 -4.147 -14.414 1.00 94.88 74 ARG A C 1
ATOM 585 O O . ARG A 1 74 ? 11.194 -3.720 -13.638 1.00 94.88 74 ARG A O 1
ATOM 592 N N . CYS A 1 75 ? 9.061 -3.821 -14.321 1.00 94.75 75 CYS A N 1
ATOM 593 C CA . CYS A 1 75 ? 8.527 -2.972 -13.259 1.00 94.75 75 CYS A CA 1
ATOM 594 C C . CYS A 1 75 ? 8.826 -3.536 -11.871 1.00 94.75 75 CYS A C 1
ATOM 596 O O . CYS A 1 75 ? 9.336 -2.809 -11.019 1.00 94.75 75 CYS A O 1
ATOM 598 N N . ARG A 1 76 ? 8.597 -4.837 -11.678 1.00 94.50 76 ARG A N 1
ATOM 599 C CA . ARG A 1 76 ? 8.871 -5.533 -10.421 1.00 94.50 76 ARG A CA 1
ATOM 600 C C . ARG A 1 76 ? 10.357 -5.554 -10.074 1.00 94.50 76 ARG A C 1
ATOM 602 O O . ARG A 1 76 ? 10.739 -5.118 -8.996 1.00 94.50 76 ARG A O 1
ATOM 609 N N . TYR A 1 77 ? 11.197 -6.059 -10.973 1.00 94.00 77 TYR A N 1
ATOM 610 C CA . TYR A 1 77 ? 12.588 -6.362 -10.638 1.00 94.00 77 TYR A CA 1
ATOM 611 C C . TYR A 1 77 ? 13.547 -5.208 -10.898 1.00 94.00 77 TYR A C 1
ATOM 613 O O . TYR A 1 77 ? 14.435 -4.981 -10.091 1.00 94.00 77 TYR A O 1
ATOM 621 N N . TRP A 1 78 ? 13.403 -4.468 -11.999 1.00 93.25 78 TRP A N 1
ATOM 622 C CA . TRP A 1 78 ? 14.335 -3.380 -12.319 1.00 93.25 78 TRP A CA 1
ATOM 623 C C . TRP A 1 78 ? 13.962 -2.062 -11.653 1.00 93.25 78 TRP A C 1
ATOM 625 O O . TRP A 1 78 ? 14.847 -1.259 -11.377 1.00 93.25 78 TRP A O 1
ATOM 635 N N . TYR A 1 79 ? 12.673 -1.802 -11.439 1.00 90.88 79 TYR A N 1
ATOM 636 C CA . TYR A 1 79 ? 12.198 -0.541 -10.858 1.00 90.88 79 TYR A CA 1
ATOM 637 C C . TYR A 1 79 ? 11.633 -0.702 -9.450 1.00 90.88 79 TYR A C 1
ATOM 639 O O . TYR A 1 79 ? 11.116 0.273 -8.908 1.00 90.88 79 TYR A O 1
ATOM 647 N N . GLU A 1 80 ? 11.731 -1.908 -8.879 1.00 90.06 80 GLU A N 1
ATOM 648 C CA . GLU A 1 80 ? 11.301 -2.231 -7.512 1.00 90.06 80 GLU A CA 1
ATOM 649 C C . GLU A 1 80 ? 9.855 -1.798 -7.222 1.00 90.06 80 GLU A C 1
ATOM 651 O O . GLU A 1 80 ? 9.484 -1.469 -6.093 1.00 90.06 80 GLU A O 1
ATOM 656 N N . CYS A 1 81 ? 9.008 -1.787 -8.254 1.00 91.69 81 CYS A N 1
ATOM 657 C CA . CYS A 1 81 ? 7.584 -1.583 -8.063 1.00 91.69 81 CYS A CA 1
ATOM 658 C C . CYS A 1 81 ? 7.013 -2.813 -7.357 1.00 91.69 81 CYS A C 1
ATOM 660 O O . CYS A 1 81 ? 7.322 -3.955 -7.701 1.00 91.69 81 CYS A O 1
ATOM 662 N N . ARG A 1 82 ? 6.146 -2.571 -6.380 1.00 92.44 82 ARG A N 1
ATOM 663 C CA . ARG A 1 82 ? 5.441 -3.611 -5.635 1.00 92.44 82 ARG A CA 1
ATOM 664 C C . ARG A 1 82 ? 3.981 -3.231 -5.515 1.00 92.44 82 ARG A C 1
ATOM 666 O O . ARG A 1 82 ? 3.668 -2.049 -5.359 1.00 92.44 82 ARG A O 1
ATOM 673 N N . CYS A 1 83 ? 3.109 -4.223 -5.546 1.00 90.69 83 CYS A N 1
ATOM 674 C CA . CYS A 1 83 ? 1.744 -4.017 -5.110 1.00 90.69 83 CYS A CA 1
ATOM 675 C C . CYS A 1 83 ? 1.727 -3.948 -3.590 1.00 90.69 83 CYS A C 1
ATOM 677 O O . CYS A 1 83 ? 2.422 -4.698 -2.905 1.00 90.69 83 CYS A O 1
ATOM 679 N N . VAL A 1 84 ? 0.948 -3.012 -3.071 1.00 86.50 84 VAL A N 1
ATOM 680 C CA . VAL A 1 84 ? 0.667 -2.921 -1.646 1.00 86.50 84 VAL A CA 1
ATOM 681 C C . VAL A 1 84 ? -0.827 -3.111 -1.512 1.00 86.50 84 VAL A C 1
ATOM 683 O O . VAL A 1 84 ? -1.601 -2.312 -2.038 1.00 86.50 84 VAL A O 1
ATOM 686 N N . ILE A 1 85 ? -1.227 -4.173 -0.823 1.00 76.50 85 ILE A N 1
ATOM 687 C CA . ILE A 1 85 ? -2.618 -4.355 -0.431 1.00 76.50 85 ILE A CA 1
ATOM 688 C C . ILE A 1 85 ? -2.848 -3.403 0.736 1.00 76.50 85 ILE A C 1
ATOM 690 O O . ILE A 1 85 ? -2.418 -3.648 1.862 1.00 76.50 85 ILE A O 1
ATOM 694 N N . ILE A 1 86 ? -3.474 -2.268 0.445 1.00 77.88 86 ILE A N 1
ATOM 695 C CA . ILE A 1 86 ? -3.915 -1.342 1.479 1.00 77.88 86 ILE A CA 1
ATOM 696 C C . ILE A 1 86 ? -5.294 -1.823 1.906 1.00 77.88 86 ILE A C 1
ATOM 698 O O . ILE A 1 86 ? -6.287 -1.561 1.226 1.00 77.88 86 ILE A O 1
ATOM 702 N N . MET A 1 87 ? -5.350 -2.546 3.023 1.00 70.44 87 MET A N 1
ATOM 703 C CA . MET A 1 87 ? -6.623 -2.840 3.671 1.00 70.44 87 MET A CA 1
ATOM 704 C C . MET A 1 87 ? -7.222 -1.510 4.117 1.00 70.44 87 MET A C 1
ATOM 706 O O . MET A 1 87 ? -6.728 -0.872 5.047 1.00 70.44 87 MET A O 1
ATOM 710 N N . LYS A 1 88 ? -8.252 -1.053 3.406 1.00 77.06 88 LYS A N 1
ATOM 711 C CA . LYS A 1 88 ? -9.039 0.084 3.869 1.00 77.06 88 LYS A CA 1
ATOM 712 C C . LYS A 1 88 ? -9.796 -0.369 5.107 1.00 77.06 88 LYS A C 1
ATOM 714 O O . LYS A 1 88 ? -10.385 -1.448 5.103 1.00 77.06 88 LYS A O 1
ATOM 719 N N . ALA A 1 89 ? -9.764 0.450 6.152 1.00 75.88 89 ALA A N 1
ATOM 720 C CA . ALA A 1 89 ? -10.655 0.262 7.280 1.00 75.88 89 ALA A CA 1
ATOM 721 C C . ALA A 1 89 ? -12.090 0.163 6.747 1.00 75.88 89 ALA 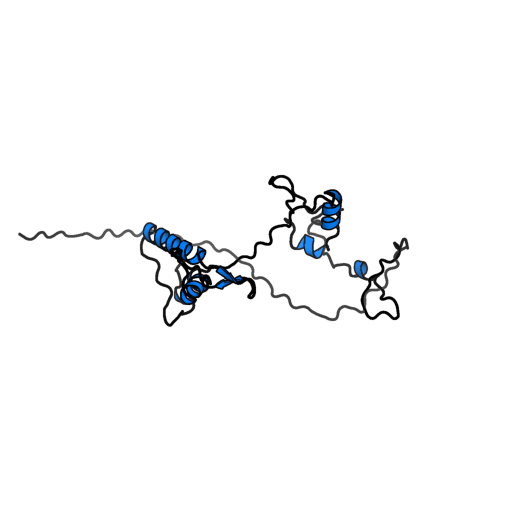A C 1
ATOM 723 O O . ALA A 1 89 ? -12.497 0.979 5.913 1.00 75.88 89 ALA A O 1
ATOM 724 N N . ASN A 1 90 ? -12.828 -0.857 7.185 1.00 79.75 90 ASN A N 1
ATOM 725 C CA . ASN A 1 90 ? -14.239 -0.958 6.842 1.00 79.75 90 ASN A CA 1
ATOM 726 C C . ASN A 1 90 ? -14.950 0.316 7.317 1.00 79.75 90 ASN A C 1
ATOM 728 O O . ASN A 1 90 ? -14.608 0.824 8.394 1.00 79.75 90 ASN A O 1
ATOM 732 N N . PRO A 1 91 ? -15.911 0.838 6.536 1.00 85.00 91 PRO A N 1
ATOM 733 C CA . PRO A 1 91 ? -16.730 1.943 7.001 1.00 85.00 91 PRO A CA 1
ATOM 734 C C . PRO A 1 91 ? -17.405 1.547 8.314 1.00 85.00 91 PRO A C 1
ATOM 736 O O . PRO A 1 91 ? -17.727 0.374 8.530 1.00 85.00 91 PRO A O 1
ATOM 739 N N . LYS A 1 92 ? -17.600 2.528 9.196 1.00 89.44 92 LYS A N 1
ATOM 740 C CA . LYS A 1 92 ? -18.304 2.321 10.457 1.00 89.44 92 LYS A CA 1
ATOM 741 C C . LYS A 1 92 ? -19.693 1.746 10.186 1.00 89.44 92 LYS A C 1
ATOM 743 O O . LYS A 1 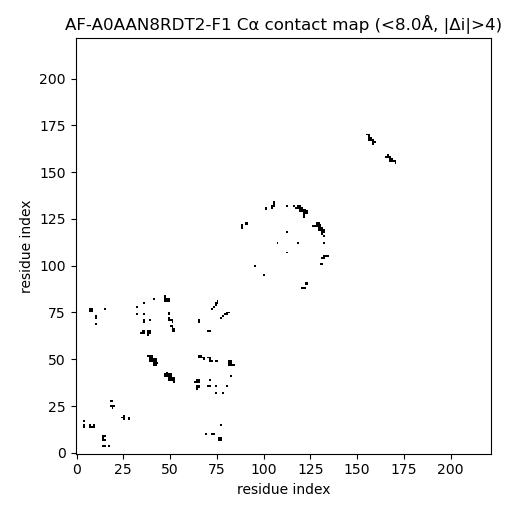92 ? -20.450 2.303 9.391 1.00 89.44 92 LYS A O 1
ATOM 748 N N . ASP A 1 93 ? -20.034 0.673 10.886 1.00 92.25 93 ASP A N 1
ATOM 749 C CA . ASP A 1 93 ? -21.400 0.175 10.924 1.00 92.25 93 ASP A CA 1
ATOM 750 C C . ASP A 1 93 ? -22.246 1.152 11.759 1.00 92.25 93 ASP A C 1
ATOM 752 O O . ASP A 1 93 ? -21.937 1.369 12.937 1.00 92.25 93 ASP A O 1
ATOM 756 N N . PRO A 1 94 ? -23.287 1.785 11.186 1.00 93.69 94 PRO A N 1
ATOM 757 C CA . PRO A 1 94 ? -24.119 2.729 11.924 1.00 93.69 94 PRO A CA 1
ATOM 758 C C . PRO A 1 94 ? -24.915 2.074 13.062 1.00 93.69 94 PRO A C 1
ATOM 760 O O . PRO A 1 94 ? -25.365 2.793 13.953 1.00 93.69 94 PRO A O 1
ATOM 763 N N . ALA A 1 95 ? -25.092 0.747 13.052 1.00 96.12 95 ALA A N 1
ATOM 764 C CA . ALA A 1 95 ? -25.773 0.019 14.120 1.00 96.12 95 ALA A CA 1
ATOM 765 C C . ALA A 1 95 ? -24.901 -0.159 15.373 1.00 96.12 95 ALA A C 1
ATOM 767 O O . ALA A 1 95 ? -25.441 -0.370 16.457 1.00 96.12 95 ALA A O 1
ATOM 768 N N . ILE A 1 96 ? -23.575 -0.061 15.233 1.00 94.94 96 ILE A N 1
ATOM 769 C CA . ILE A 1 96 ? -22.618 -0.260 16.322 1.00 94.94 96 ILE A CA 1
ATOM 770 C C . ILE A 1 96 ? -22.200 1.101 16.885 1.00 94.94 96 ILE A C 1
ATOM 772 O O . ILE A 1 96 ? -21.772 2.021 16.175 1.00 94.94 96 ILE A O 1
ATOM 776 N N . SER A 1 97 ? -22.319 1.244 18.199 1.00 96.00 97 SER A N 1
ATOM 777 C CA . SER A 1 97 ? -21.929 2.459 18.903 1.00 96.00 97 SER A CA 1
ATOM 778 C C . SER A 1 97 ? -20.407 2.646 18.898 1.00 96.00 97 SER A C 1
ATOM 780 O O . SER A 1 97 ? -19.626 1.697 18.884 1.00 96.00 97 SER A O 1
ATOM 782 N N . ILE A 1 98 ? -19.947 3.901 18.963 1.00 93.44 98 ILE A N 1
ATOM 783 C CA . ILE A 1 98 ? -18.503 4.211 19.044 1.00 93.44 98 ILE A CA 1
ATOM 784 C C . ILE A 1 98 ? -17.875 3.555 20.284 1.00 93.44 98 ILE A C 1
ATOM 786 O O . ILE A 1 98 ? -16.729 3.113 20.243 1.00 93.44 98 ILE A O 1
ATOM 790 N N . LYS A 1 99 ? -18.648 3.457 21.373 1.00 94.62 99 LYS A N 1
ATOM 791 C CA . LYS A 1 99 ? -18.230 2.793 22.606 1.00 94.62 99 LYS A CA 1
ATOM 792 C C . LYS A 1 99 ? -17.918 1.315 22.370 1.00 94.62 99 LYS A C 1
ATOM 794 O O . LYS A 1 99 ? -16.850 0.874 22.765 1.00 94.62 99 LYS A O 1
ATOM 799 N N . GLU A 1 100 ? -18.784 0.584 21.673 1.00 95.12 100 GLU A N 1
ATOM 800 C CA . GLU A 1 100 ? -18.550 -0.835 21.365 1.00 95.12 100 GLU A CA 1
ATOM 801 C C . GLU A 1 100 ? -17.301 -1.041 20.504 1.00 95.12 100 GLU A C 1
ATOM 803 O O . GLU A 1 100 ? -16.543 -1.980 20.735 1.00 95.12 100 GLU A O 1
ATOM 808 N N . TYR A 1 101 ? -17.025 -0.138 19.557 1.00 94.00 101 TYR A N 1
ATOM 809 C CA . TYR A 1 101 ? -15.770 -0.176 18.804 1.00 94.00 101 TYR A CA 1
ATOM 810 C C . TYR A 1 101 ? -14.544 0.061 19.688 1.00 94.00 101 TYR A C 1
ATOM 812 O O . TYR A 1 101 ? -13.533 -0.625 19.530 1.00 94.00 101 TYR A O 1
ATOM 820 N N . GLN A 1 102 ? -14.619 1.016 20.619 1.00 94.12 102 GLN A N 1
ATOM 821 C CA . GLN A 1 102 ? -13.535 1.265 21.566 1.00 94.12 102 GLN A CA 1
ATOM 822 C C . GLN A 1 102 ? -13.338 0.071 22.509 1.00 94.12 102 GLN A C 1
ATOM 824 O O . GLN A 1 102 ? -12.199 -0.313 22.761 1.00 94.12 102 GLN A O 1
ATOM 829 N N . ASP A 1 103 ? -14.420 -0.550 22.976 1.00 92.12 103 ASP A N 1
ATOM 830 C CA . ASP A 1 103 ? -14.380 -1.747 23.817 1.00 92.12 103 ASP A CA 1
ATOM 831 C C . ASP A 1 103 ? -13.767 -2.929 23.048 1.00 92.12 103 ASP A C 1
ATOM 833 O O . ASP A 1 103 ? -12.861 -3.593 23.551 1.00 92.12 103 ASP A O 1
ATOM 837 N N . ALA A 1 104 ? -14.154 -3.139 21.786 1.00 92.69 104 ALA A N 1
ATOM 838 C CA . ALA A 1 104 ? -13.549 -4.147 20.916 1.00 92.69 104 ALA A CA 1
ATOM 839 C C . ALA A 1 104 ? -12.046 -3.897 20.696 1.00 92.69 104 ALA A C 1
ATOM 841 O O . ALA A 1 104 ? -11.238 -4.823 20.789 1.00 92.69 104 ALA A O 1
ATOM 842 N N . LEU A 1 105 ? -11.652 -2.640 20.468 1.00 91.69 105 LEU A N 1
ATOM 843 C CA . LEU A 1 105 ? -10.251 -2.237 20.340 1.00 91.69 105 LEU A CA 1
ATOM 844 C C . LEU A 1 105 ? -9.474 -2.491 21.646 1.00 91.69 105 LEU A C 1
ATOM 846 O O . LEU A 1 105 ? -8.340 -2.979 21.635 1.00 91.69 105 LEU A O 1
ATOM 850 N N . ASN A 1 106 ? -10.100 -2.217 22.789 1.00 88.19 106 ASN A N 1
ATOM 851 C CA . ASN A 1 106 ? -9.530 -2.444 24.112 1.00 88.19 106 ASN A CA 1
ATOM 852 C C . ASN A 1 106 ? -9.453 -3.936 24.479 1.00 88.19 106 ASN A C 1
ATOM 854 O O . ASN A 1 106 ? -8.563 -4.310 25.241 1.00 88.19 106 ASN A O 1
ATOM 858 N N . ASN A 1 107 ? -10.278 -4.796 23.889 1.00 90.06 107 ASN A N 1
ATOM 859 C CA . ASN A 1 107 ? -10.262 -6.241 24.130 1.00 90.06 107 ASN A CA 1
ATOM 860 C C . ASN A 1 107 ? -9.287 -7.019 23.228 1.00 90.06 107 ASN A C 1
ATOM 862 O O . ASN A 1 107 ? -9.165 -8.237 23.355 1.00 90.06 107 ASN A O 1
ATOM 866 N N . LEU A 1 108 ? -8.542 -6.345 22.341 1.00 87.88 108 LEU A N 1
ATOM 867 C CA . LEU A 1 108 ? -7.491 -7.006 21.565 1.00 87.88 108 LEU A CA 1
ATOM 868 C C . LEU A 1 108 ? -6.331 -7.494 22.460 1.00 87.88 108 LEU A C 1
ATOM 870 O O . LEU A 1 108 ? -5.943 -6.788 23.400 1.00 87.88 108 LEU A O 1
ATOM 874 N N . PRO A 1 109 ? -5.717 -8.659 22.156 1.00 88.31 109 PRO A N 1
ATOM 875 C CA . PRO A 1 109 ? -4.608 -9.195 22.938 1.00 88.31 109 PRO A CA 1
ATOM 876 C C . PRO A 1 109 ? -3.448 -8.208 23.061 1.00 88.31 109 PRO A C 1
ATOM 878 O O . PRO A 1 109 ? -3.062 -7.546 22.094 1.00 88.31 109 PRO A O 1
ATOM 881 N N . PHE A 1 110 ? -2.825 -8.170 24.239 1.00 82.12 110 PHE A N 1
ATOM 882 C CA . PHE A 1 110 ? -1.711 -7.265 24.530 1.00 82.12 110 PHE A CA 1
ATOM 883 C C . PHE A 1 110 ? -0.568 -7.357 23.505 1.00 82.12 110 PHE A C 1
ATOM 885 O O . PHE A 1 110 ? -0.020 -6.336 23.092 1.00 82.12 110 PHE A O 1
ATOM 892 N N . ALA A 1 111 ? -0.252 -8.567 23.028 1.00 82.38 111 ALA A N 1
ATOM 893 C CA . ALA A 1 111 ? 0.782 -8.783 22.017 1.00 82.38 111 ALA A CA 1
ATOM 894 C C . ALA A 1 111 ? 0.534 -7.984 20.721 1.00 82.38 111 ALA A C 1
ATOM 896 O O . ALA A 1 111 ? 1.482 -7.450 20.148 1.00 82.38 111 ALA A O 1
ATOM 897 N N . VAL A 1 112 ? -0.727 -7.849 20.292 1.00 86.69 112 VAL A N 1
ATOM 898 C CA . VAL A 1 112 ? -1.104 -7.095 19.084 1.00 86.69 112 VAL A CA 1
ATOM 899 C C . VAL A 1 112 ? -0.887 -5.599 19.291 1.00 86.69 112 VAL A C 1
ATOM 901 O O . VAL A 1 112 ? -0.282 -4.944 18.440 1.00 86.69 112 VAL A O 1
ATOM 904 N N . LYS A 1 113 ? -1.328 -5.072 20.440 1.00 87.75 113 LYS A N 1
ATOM 905 C CA . LYS A 1 113 ? -1.173 -3.654 20.800 1.00 87.75 113 LYS A CA 1
ATOM 906 C C . LYS A 1 113 ? 0.299 -3.260 20.903 1.00 87.75 113 LYS A C 1
ATOM 908 O O . LYS A 1 113 ? 0.703 -2.238 20.361 1.00 87.75 113 LYS A O 1
ATOM 913 N N . ARG A 1 114 ? 1.122 -4.118 21.519 1.00 83.75 114 ARG A N 1
ATOM 914 C CA . ARG A 1 114 ? 2.570 -3.909 21.668 1.00 83.75 114 ARG A CA 1
ATOM 915 C C . ARG A 1 114 ? 3.305 -3.855 20.327 1.00 83.75 114 ARG A C 1
ATOM 917 O O . ARG A 1 114 ? 4.230 -3.065 20.182 1.00 83.75 114 ARG A O 1
ATOM 924 N N . LEU A 1 115 ? 2.911 -4.685 19.359 1.00 85.81 115 LEU A N 1
ATOM 925 C CA . LEU A 1 115 ? 3.500 -4.679 18.013 1.00 85.81 115 LEU A CA 1
ATOM 926 C C . LEU A 1 115 ? 3.075 -3.464 17.176 1.00 85.81 115 LEU A C 1
ATOM 928 O O . LEU A 1 115 ? 3.745 -3.143 16.200 1.00 85.81 115 LEU A O 1
ATOM 932 N N . ASN A 1 116 ? 1.979 -2.796 17.546 1.00 89.12 116 ASN A N 1
ATOM 933 C CA . ASN A 1 116 ? 1.392 -1.702 16.777 1.00 89.12 116 ASN A CA 1
ATOM 934 C C . ASN A 1 116 ? 1.027 -0.514 17.687 1.00 89.12 116 ASN A C 1
ATOM 936 O O . ASN A 1 116 ? -0.147 -0.148 17.749 1.00 89.12 116 ASN A O 1
ATOM 940 N N . PRO A 1 117 ? 1.987 0.105 18.399 1.00 87.75 117 PRO A N 1
ATOM 941 C CA . PRO A 1 117 ? 1.695 1.117 19.421 1.00 87.75 117 PRO A CA 1
ATOM 942 C C . PRO A 1 117 ? 0.992 2.363 18.864 1.00 87.75 117 PRO A C 1
ATOM 944 O O . PRO A 1 117 ? 0.208 2.988 19.574 1.00 87.75 117 PRO A O 1
ATOM 947 N N . ASP A 1 118 ? 1.217 2.674 17.586 1.00 88.25 118 ASP A N 1
ATOM 948 C CA . ASP A 1 118 ? 0.675 3.856 16.906 1.00 88.25 118 ASP A CA 1
ATOM 949 C C . ASP A 1 118 ? -0.612 3.574 16.115 1.00 88.25 118 ASP A C 1
ATOM 951 O O . ASP A 1 118 ? -1.084 4.428 15.360 1.00 88.25 118 ASP A O 1
ATOM 955 N N . TYR A 1 119 ? -1.182 2.372 16.240 1.00 88.69 119 TYR A N 1
ATOM 956 C CA . TYR A 1 119 ? -2.406 2.038 15.522 1.00 88.69 119 TYR A CA 1
ATOM 957 C C . TYR A 1 119 ? -3.551 2.970 15.932 1.00 88.69 119 TYR A C 1
ATOM 959 O O . TYR A 1 119 ? -3.825 3.204 17.113 1.00 88.69 119 TYR A O 1
ATOM 967 N N . SER A 1 120 ? -4.237 3.483 14.918 1.00 90.44 120 SER A N 1
ATOM 968 C CA . SER A 1 120 ? -5.457 4.262 15.059 1.00 90.44 120 SER A CA 1
ATOM 969 C C . SER A 1 120 ? -6.457 3.817 14.003 1.00 90.44 120 SER A C 1
ATOM 971 O O . SER A 1 120 ? -6.082 3.460 12.886 1.00 90.44 120 SER A O 1
ATOM 973 N N . TRP A 1 121 ? -7.732 3.809 14.373 1.00 88.69 121 TRP A N 1
ATOM 974 C CA . TRP A 1 121 ? -8.823 3.455 13.477 1.00 88.69 121 TRP A CA 1
ATOM 975 C C . TRP A 1 121 ? -9.668 4.692 13.193 1.00 88.69 121 TRP A C 1
ATOM 977 O O . TRP A 1 121 ? -10.316 5.213 14.098 1.00 88.69 121 TRP A O 1
ATOM 987 N N . THR A 1 122 ? -9.643 5.172 11.950 1.00 89.88 122 THR A N 1
ATOM 988 C CA . THR A 1 122 ? -10.478 6.289 11.491 1.00 89.88 122 THR A CA 1
ATOM 989 C C . THR A 1 122 ? -11.836 5.763 11.051 1.00 89.88 122 THR A C 1
ATOM 991 O O . THR A 1 122 ? -11.900 4.917 10.157 1.00 89.88 122 THR A O 1
ATOM 994 N N . TYR A 1 123 ? -12.909 6.255 11.664 1.00 85.69 123 TYR A N 1
ATOM 995 C CA . TYR A 1 123 ? -14.266 5.742 11.443 1.00 85.69 123 TYR A CA 1
ATOM 996 C C . TYR A 1 123 ? -15.199 6.734 10.732 1.00 85.69 123 TYR A C 1
ATOM 998 O O . TYR A 1 123 ? -16.348 6.385 10.455 1.00 85.69 123 TYR A O 1
ATOM 1006 N N . GLY A 1 124 ? -14.711 7.936 10.414 1.00 80.62 124 GLY A N 1
ATOM 1007 C CA . GLY A 1 124 ? -15.446 8.986 9.711 1.00 80.62 124 GLY A CA 1
ATOM 1008 C C . GLY A 1 124 ? -14.786 9.424 8.403 1.00 80.62 124 GLY A C 1
ATOM 1009 O O . GLY A 1 124 ? -13.665 9.031 8.079 1.00 80.62 124 GLY A O 1
ATOM 1010 N N . GLU A 1 125 ? -15.489 10.270 7.645 1.00 79.69 125 GLU A N 1
ATOM 1011 C CA . GLU A 1 125 ? -14.926 10.954 6.467 1.00 79.69 125 GLU A CA 1
ATOM 1012 C C . GLU A 1 125 ? -13.919 12.044 6.864 1.00 79.69 125 GLU A C 1
ATOM 1014 O O . GLU A 1 125 ? -13.043 12.413 6.079 1.00 79.69 125 GLU A O 1
ATOM 1019 N N . GLN A 1 126 ? -14.039 12.558 8.089 1.00 78.19 126 GLN A N 1
ATOM 1020 C CA . GLN A 1 126 ? -13.136 13.554 8.644 1.00 78.19 126 GLN A CA 1
ATOM 1021 C C . GLN A 1 126 ? -11.925 12.872 9.284 1.00 78.19 126 GLN A C 1
ATOM 1023 O O . GLN A 1 126 ? -12.059 11.912 10.041 1.00 78.19 126 GLN A O 1
ATOM 1028 N N . ALA A 1 127 ? -10.731 13.401 9.009 1.00 74.31 127 ALA A N 1
ATOM 1029 C CA . ALA A 1 127 ? -9.469 12.864 9.525 1.00 74.31 127 ALA A CA 1
ATOM 1030 C C . ALA A 1 127 ? -9.343 12.936 11.062 1.00 74.31 127 ALA A C 1
ATOM 1032 O O . ALA A 1 127 ? -8.477 12.276 11.635 1.00 74.31 127 ALA A O 1
ATOM 1033 N N . ASP A 1 128 ? -10.211 13.709 11.718 1.00 82.19 128 ASP A N 1
ATOM 1034 C CA . ASP A 1 128 ? -10.172 13.960 13.159 1.00 82.19 128 ASP A CA 1
ATOM 1035 C C . ASP A 1 128 ? -10.956 12.910 13.973 1.00 82.19 128 ASP A C 1
ATOM 1037 O O . ASP A 1 128 ? -10.800 12.824 15.192 1.00 82.19 128 ASP A O 1
ATOM 1041 N N . GLU A 1 129 ? -11.761 12.065 13.319 1.00 87.69 129 GLU A N 1
ATOM 1042 C CA . GLU A 1 129 ? -12.538 11.004 13.968 1.00 87.69 129 GLU A CA 1
ATOM 1043 C C . GLU A 1 129 ? -11.765 9.681 13.982 1.00 87.69 129 GLU A C 1
ATOM 1045 O O . GLU A 1 129 ? -11.913 8.830 13.097 1.00 87.69 129 GLU A O 1
ATOM 1050 N N . PHE A 1 130 ? -10.930 9.493 15.007 1.00 91.38 130 PHE A N 1
ATOM 1051 C CA . PHE A 1 130 ? -10.155 8.268 15.192 1.00 91.38 130 PHE A CA 1
ATOM 1052 C C . PHE A 1 130 ? -10.290 7.675 16.599 1.00 91.38 130 PHE A C 1
ATOM 1054 O O . PHE A 1 130 ? -10.402 8.389 17.594 1.00 91.38 130 PHE A O 1
ATOM 1061 N N . LEU A 1 131 ? -10.221 6.347 16.685 1.00 92.25 131 LEU A N 1
ATOM 1062 C CA . LEU A 1 131 ? -10.023 5.608 17.931 1.00 92.25 131 LEU A CA 1
ATOM 1063 C C . LEU A 1 131 ? -8.560 5.181 18.052 1.00 92.25 131 LEU A C 1
ATOM 1065 O O . LEU A 1 131 ? -7.914 4.844 17.059 1.00 92.25 131 LEU A O 1
ATOM 1069 N N . LYS A 1 132 ? -8.036 5.194 19.276 1.00 93.19 132 LYS A N 1
ATOM 1070 C CA . LYS A 1 132 ? -6.677 4.755 19.624 1.00 93.19 132 LYS A CA 1
ATOM 1071 C C . LYS A 1 132 ? -6.741 3.742 20.756 1.00 93.19 132 LYS A C 1
ATOM 1073 O O . LYS A 1 132 ? -7.760 3.625 21.440 1.00 93.19 132 LYS A O 1
ATOM 1078 N N . TRP A 1 133 ? -5.636 3.035 20.976 1.00 90.06 133 TRP A N 1
ATOM 1079 C CA . TRP A 1 133 ? -5.480 2.198 22.159 1.00 90.06 133 TRP A CA 1
ATOM 1080 C C . TRP A 1 133 ? -5.753 3.004 23.427 1.00 90.06 133 TRP A C 1
ATOM 1082 O O . TRP A 1 133 ? -5.097 4.015 23.676 1.00 90.06 133 TRP A O 1
ATOM 1092 N N . GLN A 1 134 ? -6.689 2.534 24.244 1.00 88.12 134 GLN A N 1
ATOM 1093 C CA . GLN A 1 134 ? -6.800 2.974 25.624 1.00 88.12 134 GLN A CA 1
ATOM 1094 C C . GLN A 1 134 ? -6.207 1.871 26.487 1.00 88.12 134 GLN A C 1
ATOM 1096 O O . GLN A 1 134 ? -6.680 0.734 26.510 1.00 88.12 134 GLN A O 1
ATOM 1101 N N . TYR A 1 135 ? -5.109 2.195 27.154 1.00 77.62 135 TYR A N 1
ATOM 1102 C CA . TYR A 1 135 ? -4.513 1.295 28.120 1.00 77.62 135 TYR A CA 1
ATOM 1103 C C . TYR A 1 135 ? -5.218 1.523 29.452 1.00 77.62 135 TYR A C 1
ATOM 1105 O O . TYR A 1 135 ? -5.267 2.646 29.948 1.00 77.62 135 TYR A O 1
ATOM 1113 N N . SER A 1 136 ? -5.770 0.464 30.040 1.00 64.94 136 SER A N 1
ATOM 1114 C CA . SER A 1 136 ? -6.442 0.498 31.347 1.00 64.94 136 SER A CA 1
ATOM 1115 C C . SER A 1 136 ? -5.460 0.631 32.528 1.00 64.94 136 SER A C 1
ATOM 1117 O O . SER A 1 136 ? -5.756 0.222 33.645 1.00 64.94 136 SER A O 1
ATOM 1119 N N . GLY A 1 137 ? -4.274 1.187 32.281 1.00 62.31 137 GLY A N 1
ATOM 1120 C CA . GLY A 1 137 ? -3.151 1.332 33.199 1.00 62.31 137 GLY A CA 1
ATOM 1121 C C . GLY A 1 137 ? -1.995 2.034 32.487 1.00 62.31 137 GLY A C 1
ATOM 1122 O O . GLY A 1 137 ? -2.013 2.173 31.264 1.00 62.31 137 GLY A O 1
ATOM 1123 N N . SER A 1 138 ? -1.007 2.506 33.243 1.00 51.81 138 SER A N 1
ATOM 1124 C CA . SER A 1 138 ? 0.187 3.195 32.738 1.00 51.81 138 SER A CA 1
ATOM 1125 C C . SER A 1 138 ? 0.955 2.328 31.727 1.00 51.81 138 SER A C 1
ATOM 1127 O O . SER A 1 138 ? 1.776 1.498 32.111 1.00 51.81 138 SER A O 1
ATOM 1129 N N . TYR A 1 139 ? 0.651 2.511 30.437 1.00 56.69 139 TYR A N 1
ATOM 1130 C CA . TYR A 1 139 ? 1.422 2.013 29.300 1.00 56.69 139 TYR A CA 1
ATOM 1131 C C . TYR A 1 139 ? 2.102 3.198 28.577 1.00 56.69 139 TYR A C 1
ATOM 1133 O O . TYR A 1 139 ? 1.460 4.244 28.436 1.00 56.69 139 TYR A O 1
ATOM 1141 N N . PRO A 1 140 ? 3.332 3.049 28.047 1.00 54.25 140 PRO A N 1
ATOM 1142 C CA . PRO A 1 140 ? 4.188 1.869 28.180 1.00 54.25 140 PRO A CA 1
ATOM 1143 C C . PRO A 1 140 ? 4.460 1.583 29.660 1.00 54.25 140 PRO A C 1
ATOM 1145 O O . PRO A 1 140 ? 4.570 2.542 30.428 1.00 54.25 140 PRO A O 1
ATOM 1148 N N . PRO A 1 141 ? 4.488 0.305 30.103 1.00 53.75 141 PRO A N 1
ATOM 1149 C CA . PRO A 1 141 ? 5.107 0.018 31.381 1.00 53.75 141 PRO A CA 1
ATOM 1150 C C . PRO A 1 141 ? 6.479 0.668 31.292 1.00 53.75 141 PRO A C 1
ATOM 1152 O O . PRO A 1 141 ? 7.146 0.560 30.254 1.00 53.75 141 PRO A O 1
ATOM 1155 N N . ASP A 1 142 ? 6.835 1.427 32.320 1.00 51.50 142 ASP A N 1
ATOM 1156 C CA . ASP A 1 142 ? 8.164 2.007 32.414 1.00 51.50 142 ASP A CA 1
ATOM 1157 C C . ASP A 1 142 ? 9.164 0.908 32.030 1.00 51.50 142 ASP A C 1
ATOM 1159 O O . ASP A 1 142 ? 8.992 -0.248 32.432 1.00 51.50 142 ASP A O 1
ATOM 1163 N N . SER A 1 143 ? 10.117 1.214 31.148 1.00 52.25 143 SER A N 1
ATOM 1164 C CA . SER A 1 143 ? 10.901 0.231 30.376 1.00 52.25 143 SER A CA 1
ATOM 1165 C C . SER A 1 143 ? 11.805 -0.684 31.225 1.00 52.25 143 SER A C 1
ATOM 1167 O O . SER A 1 143 ? 12.708 -1.326 30.698 1.00 52.25 143 SER A O 1
ATOM 1169 N N . SER A 1 144 ? 11.602 -0.689 32.539 1.00 49.94 144 SER A N 1
ATOM 1170 C CA . SER A 1 144 ? 12.261 -1.474 33.572 1.00 49.94 144 SER A CA 1
ATOM 1171 C C . SER A 1 144 ? 11.484 -2.725 34.001 1.00 49.94 144 SER A C 1
ATOM 1173 O O . SER A 1 144 ? 12.029 -3.513 34.768 1.00 49.94 144 SER A O 1
ATOM 1175 N N . TYR A 1 145 ? 10.249 -2.942 33.531 1.00 47.78 145 TYR A N 1
ATOM 1176 C CA . TYR A 1 145 ? 9.523 -4.190 33.799 1.00 47.78 145 TYR A CA 1
ATOM 1177 C C . TYR A 1 145 ? 9.739 -5.209 32.675 1.00 47.78 145 TYR A C 1
ATOM 1179 O O . TYR A 1 145 ? 9.084 -5.163 31.630 1.00 47.78 145 TYR A O 1
ATOM 1187 N N . ASP A 1 146 ? 10.654 -6.150 32.919 1.00 43.06 146 ASP A N 1
ATOM 1188 C CA . ASP A 1 146 ? 10.797 -7.386 32.154 1.00 43.06 146 ASP A CA 1
ATOM 1189 C C . ASP A 1 146 ? 9.478 -8.166 32.216 1.00 43.06 146 ASP A C 1
ATOM 1191 O O . ASP A 1 146 ? 9.140 -8.826 33.197 1.00 43.06 146 ASP A O 1
ATOM 1195 N N . PHE A 1 147 ? 8.680 -8.032 31.161 1.00 49.41 147 PHE A N 1
ATOM 1196 C CA . PHE A 1 147 ? 7.410 -8.725 31.011 1.00 49.41 147 PHE A CA 1
ATOM 1197 C C . PHE A 1 147 ? 7.692 -10.175 30.595 1.00 49.41 147 PHE A C 1
ATOM 1199 O O . PHE A 1 147 ? 7.542 -10.540 29.425 1.00 49.41 147 PHE A O 1
ATOM 1206 N N . GLU A 1 148 ? 8.106 -11.012 31.550 1.00 50.94 148 GLU A N 1
ATOM 1207 C CA . GLU A 1 148 ? 7.777 -12.435 31.494 1.00 50.94 148 GLU A CA 1
ATOM 1208 C C . GLU A 1 148 ? 6.256 -12.506 31.366 1.00 50.94 148 GLU A C 1
ATOM 1210 O O . GLU A 1 148 ? 5.510 -12.161 32.282 1.00 50.94 148 GLU A O 1
ATOM 1215 N N . ALA A 1 149 ? 5.786 -12.829 30.162 1.00 48.66 149 ALA A N 1
ATOM 1216 C CA . ALA A 1 149 ? 4.374 -12.988 29.884 1.00 48.66 149 ALA A CA 1
ATOM 1217 C C . ALA A 1 149 ? 3.820 -14.029 30.859 1.00 48.66 149 ALA A C 1
ATOM 1219 O O . ALA A 1 149 ? 4.077 -15.214 30.679 1.00 48.66 149 ALA A O 1
ATOM 1220 N N . SER A 1 150 ? 3.101 -13.579 31.891 1.00 46.19 150 SER A N 1
ATOM 1221 C CA . SER A 1 150 ? 2.457 -14.469 32.850 1.00 46.19 150 SER A CA 1
ATOM 1222 C C . SER A 1 150 ? 1.531 -15.414 32.067 1.00 46.19 150 SER A C 1
ATOM 1224 O O . SER A 1 150 ? 0.544 -14.947 31.483 1.00 46.19 150 SER A O 1
ATOM 1226 N N . PRO A 1 151 ? 1.842 -16.723 31.991 1.00 50.75 151 PRO A N 1
ATOM 1227 C CA . PRO A 1 151 ? 1.050 -17.697 31.235 1.00 50.75 151 PRO A CA 1
ATOM 1228 C C . PRO A 1 151 ? -0.356 -17.891 31.824 1.00 50.75 151 PRO A C 1
ATOM 1230 O O . PRO A 1 151 ? -1.233 -18.477 31.191 1.00 50.75 151 PRO A O 1
ATOM 1233 N N . ASP A 1 152 ? -0.590 -17.380 33.033 1.00 48.59 152 ASP A N 1
ATOM 1234 C CA . ASP A 1 152 ? -1.746 -17.725 33.850 1.00 48.59 152 ASP A CA 1
ATOM 1235 C C . ASP A 1 152 ? -3.045 -17.017 33.455 1.00 48.59 152 ASP A C 1
ATOM 1237 O O . ASP A 1 152 ? -4.123 -17.508 33.784 1.00 48.59 152 ASP A O 1
ATOM 1241 N N . LEU A 1 153 ? -2.992 -15.953 32.647 1.00 49.50 153 LEU A N 1
ATOM 1242 C CA . LEU A 1 153 ? -4.202 -15.346 32.067 1.00 49.50 153 LEU A CA 1
ATOM 1243 C C . LEU A 1 153 ? -4.879 -16.236 31.000 1.00 49.50 153 LEU A C 1
ATOM 1245 O O . LEU A 1 153 ? -5.993 -15.935 30.573 1.00 49.50 153 LEU A O 1
ATOM 1249 N N . ALA A 1 154 ? -4.253 -17.347 30.589 1.00 47.59 154 ALA A N 1
ATOM 1250 C CA . ALA A 1 154 ? -4.843 -18.340 29.685 1.00 47.59 154 ALA A CA 1
ATOM 1251 C C . ALA A 1 154 ? -5.256 -19.661 30.374 1.00 47.59 154 ALA A C 1
ATOM 1253 O O . ALA A 1 154 ? -5.932 -20.481 29.749 1.00 47.59 154 ALA A O 1
ATOM 1254 N N . ASN A 1 155 ? -4.916 -19.865 31.654 1.00 45.28 155 ASN A N 1
ATOM 1255 C CA . ASN A 1 155 ? -4.994 -21.174 32.323 1.00 45.28 155 ASN A CA 1
ATOM 1256 C C . ASN A 1 155 ? -6.382 -21.558 32.887 1.00 45.28 155 ASN A C 1
ATOM 1258 O O . ASN A 1 155 ? -6.529 -22.611 33.502 1.00 45.28 155 ASN A O 1
ATOM 1262 N N . GLY A 1 156 ? -7.428 -20.764 32.634 1.00 48.09 156 GLY A N 1
ATOM 1263 C CA . GLY A 1 156 ? -8.811 -21.066 33.043 1.00 48.09 156 GLY A CA 1
ATOM 1264 C C . GLY A 1 156 ? -9.677 -21.782 31.996 1.00 48.09 156 GLY A C 1
ATOM 1265 O O . GLY A 1 156 ? -10.863 -21.999 32.230 1.00 48.09 156 GLY A O 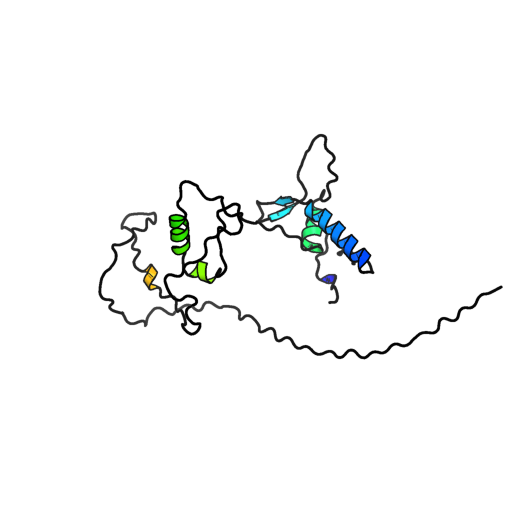1
ATOM 1266 N N . ARG A 1 157 ? -9.136 -22.125 30.821 1.00 52.28 157 ARG A N 1
ATOM 1267 C CA . ARG A 1 157 ? -9.920 -22.675 29.703 1.00 52.28 157 ARG A CA 1
ATOM 1268 C C . ARG A 1 157 ? -9.911 -24.204 29.729 1.00 52.28 157 ARG A C 1
ATOM 1270 O O . ARG A 1 157 ? -9.004 -24.823 29.180 1.00 52.28 157 ARG A O 1
ATOM 1277 N N . GLN A 1 158 ? -10.917 -24.821 30.346 1.00 51.81 158 GLN A N 1
ATOM 1278 C CA . GLN A 1 158 ? -11.134 -26.268 30.233 1.00 51.81 158 GLN A CA 1
ATOM 1279 C C . GLN A 1 158 ? -12.108 -26.593 29.097 1.00 51.81 158 GLN A C 1
ATOM 1281 O O . GLN A 1 158 ? -13.137 -25.941 28.930 1.00 51.81 158 GLN A O 1
ATOM 1286 N N . LEU A 1 159 ? -11.770 -27.622 28.315 1.00 53.00 159 LEU A N 1
ATOM 1287 C CA . LEU A 1 159 ? -12.668 -28.206 27.321 1.00 53.00 159 LEU A CA 1
ATOM 1288 C C . LEU A 1 159 ? -13.825 -28.907 28.035 1.00 53.00 159 LEU A C 1
ATOM 1290 O O . LEU A 1 159 ? -13.609 -29.661 28.985 1.00 53.00 159 LEU A O 1
ATOM 1294 N N . VAL A 1 160 ? -15.045 -28.700 27.544 1.00 50.66 160 VAL A N 1
ATOM 1295 C CA . VAL A 1 160 ? -16.216 -29.431 28.034 1.00 50.66 160 VAL A CA 1
ATOM 1296 C C . VAL A 1 160 ? -16.049 -30.916 27.686 1.00 50.66 160 VAL A C 1
ATOM 1298 O O . VAL A 1 160 ? -15.888 -31.242 26.501 1.00 50.66 160 VAL A O 1
ATOM 1301 N N . PRO A 1 161 ? -16.095 -31.834 28.671 1.00 59.16 161 PRO A N 1
ATOM 1302 C CA . PRO A 1 161 ? -15.954 -33.262 28.411 1.00 59.16 161 PRO A CA 1
ATOM 1303 C C . PRO A 1 161 ? -16.983 -33.746 27.379 1.00 59.16 161 PRO A C 1
ATOM 1305 O O . PRO A 1 161 ? -18.182 -33.539 27.549 1.00 59.16 161 PRO A O 1
ATOM 1308 N N . GLY A 1 162 ? -16.518 -34.400 26.310 1.00 70.50 162 GLY A N 1
ATOM 1309 C CA . GLY A 1 162 ? -17.382 -35.029 25.299 1.00 70.50 162 GLY A CA 1
ATOM 1310 C C . GLY A 1 162 ? -17.662 -34.211 24.033 1.00 70.50 162 GLY A C 1
ATOM 1311 O O . GLY A 1 162 ? -18.403 -34.683 23.174 1.00 70.50 162 GLY A O 1
ATOM 1312 N N . THR A 1 163 ? -17.058 -33.032 23.865 1.00 63.97 163 THR A N 1
ATOM 1313 C CA . THR A 1 163 ? -17.216 -32.213 22.648 1.00 63.97 163 THR A CA 1
ATOM 1314 C C . THR A 1 163 ? -15.952 -32.242 21.780 1.00 63.97 163 THR A C 1
ATOM 1316 O O . THR A 1 163 ? -14.836 -32.181 22.289 1.00 63.97 163 THR A O 1
ATOM 1319 N N . LYS A 1 164 ? -16.113 -32.394 20.456 1.00 63.00 164 LYS A N 1
ATOM 1320 C CA . LYS A 1 164 ? -15.003 -32.433 19.478 1.00 63.00 164 LYS A CA 1
ATOM 1321 C C . LYS A 1 164 ? -14.593 -31.051 18.952 1.00 63.00 164 LYS A C 1
ATOM 1323 O O . LYS A 1 164 ? -13.591 -30.964 18.250 1.00 63.00 164 LYS A O 1
ATOM 1328 N N . GLU A 1 165 ? -15.331 -29.994 19.285 1.00 43.91 165 GLU A N 1
ATOM 1329 C CA . GLU A 1 165 ? -15.092 -28.635 18.787 1.00 43.91 165 GLU A CA 1
ATOM 1330 C C . GLU A 1 165 ? -14.918 -27.644 19.954 1.00 43.91 165 GLU A C 1
ATOM 1332 O O . GLU A 1 165 ? -15.631 -27.757 20.956 1.00 43.91 165 GLU A O 1
ATOM 1337 N N . PRO A 1 166 ? -13.958 -26.698 19.871 1.00 52.09 166 PRO A N 1
ATOM 1338 C CA . PRO A 1 166 ? -13.518 -25.888 21.003 1.00 52.09 166 PRO A CA 1
ATOM 1339 C C . PRO A 1 166 ? -14.463 -24.705 21.241 1.00 52.09 166 PRO A C 1
ATOM 1341 O O . PRO A 1 166 ? -14.172 -23.567 20.876 1.00 52.09 166 PRO A O 1
ATOM 1344 N N . TYR A 1 167 ? -15.599 -24.956 21.883 1.00 48.91 167 TYR A N 1
ATOM 1345 C CA . TYR A 1 167 ? -16.394 -23.885 22.475 1.00 48.91 167 TYR A CA 1
ATOM 1346 C C . TYR A 1 167 ? -15.787 -23.531 23.836 1.00 48.91 167 TYR A C 1
ATOM 1348 O O . TYR A 1 167 ? -15.877 -24.303 24.791 1.00 48.91 167 TYR A O 1
ATOM 1356 N N . TYR A 1 168 ? -15.114 -22.382 23.917 1.00 54.09 168 TYR A N 1
ATOM 1357 C CA . TYR A 1 168 ? -14.595 -21.862 25.180 1.00 54.09 168 TYR A CA 1
ATOM 1358 C C . TYR A 1 168 ? -15.764 -21.304 25.996 1.00 54.09 168 TYR A C 1
ATOM 1360 O O . TYR A 1 168 ? -16.315 -20.261 25.654 1.00 54.09 168 TYR A O 1
ATOM 1368 N N . LEU A 1 169 ? -16.151 -22.003 27.062 1.00 51.62 169 LEU A N 1
ATOM 1369 C CA . LEU A 1 169 ? -17.008 -21.429 28.093 1.00 51.62 169 LEU A CA 1
ATOM 1370 C C . LEU A 1 169 ? -16.147 -20.488 28.935 1.00 51.62 169 LEU A C 1
ATOM 1372 O O . LEU A 1 169 ? -15.175 -20.923 29.555 1.00 51.62 169 LEU A O 1
ATOM 1376 N N . GLU A 1 170 ? -16.476 -19.200 28.929 1.00 52.28 170 GLU A N 1
ATOM 1377 C CA . GLU A 1 170 ? -15.930 -18.255 29.899 1.00 52.28 170 GLU A CA 1
ATOM 1378 C C . GLU A 1 170 ? -16.337 -18.736 31.299 1.00 52.28 170 GLU A C 1
ATOM 1380 O O . GLU A 1 170 ? -17.521 -18.902 31.599 1.00 52.28 170 GLU A O 1
ATOM 1385 N N . GLY A 1 171 ? -15.346 -19.089 32.121 1.00 50.72 171 GLY A N 1
ATOM 1386 C CA . GLY A 1 171 ? -15.581 -19.525 33.493 1.00 50.72 171 GLY A CA 1
ATOM 1387 C C . GLY A 1 171 ? -16.069 -18.362 34.366 1.00 50.72 171 GLY A C 1
ATOM 1388 O O . GLY A 1 171 ? -15.791 -17.209 34.041 1.00 50.72 171 GLY A O 1
ATOM 1389 N N . PRO A 1 172 ? -16.777 -18.640 35.475 1.00 54.00 172 PRO A N 1
ATOM 1390 C CA . PRO A 1 172 ? -17.213 -17.604 36.405 1.00 54.00 172 PRO A CA 1
ATOM 1391 C C . PRO A 1 172 ? -16.005 -16.843 36.963 1.00 54.00 172 PRO A C 1
ATOM 1393 O O . PRO A 1 172 ? -14.990 -17.459 37.293 1.00 54.00 172 PRO A O 1
ATOM 1396 N N . ASP A 1 173 ? -16.129 -15.519 37.077 1.00 52.72 173 ASP A N 1
ATOM 1397 C CA . ASP A 1 173 ? -15.098 -14.632 37.618 1.00 52.72 173 ASP A CA 1
ATOM 1398 C C . ASP A 1 173 ? -14.588 -15.159 38.969 1.00 52.72 173 ASP A C 1
ATOM 1400 O O . ASP A 1 173 ? -15.279 -15.108 39.991 1.00 52.72 173 ASP A O 1
ATOM 1404 N N . PHE A 1 174 ? -13.372 -15.709 38.990 1.00 49.66 174 PHE A N 1
ATOM 1405 C CA . PHE A 1 174 ? -12.790 -16.259 40.210 1.00 49.66 174 PHE A CA 1
ATOM 1406 C C . PHE A 1 174 ? -12.371 -15.124 41.154 1.00 49.66 174 PHE A C 1
ATOM 1408 O O . PHE A 1 174 ? -11.282 -14.565 41.049 1.00 49.66 174 PHE A O 1
ATOM 1415 N N . GLN A 1 175 ? -13.223 -14.826 42.134 1.00 47.53 175 GLN A N 1
ATOM 1416 C CA . GLN A 1 175 ? -12.853 -14.138 43.373 1.00 47.53 175 GLN A CA 1
ATOM 1417 C C . GLN A 1 175 ? -12.349 -15.181 44.380 1.00 47.53 175 GLN A C 1
ATOM 1419 O O . GLN A 1 175 ? -13.097 -15.668 45.223 1.00 47.53 175 GLN A O 1
ATOM 1424 N N . GLY A 1 176 ? -11.078 -15.572 44.271 1.00 49.44 176 GLY A N 1
ATOM 1425 C CA . GLY A 1 176 ? -10.435 -16.488 45.216 1.00 49.44 176 GLY A CA 1
ATOM 1426 C C . GLY A 1 176 ? -8.984 -16.088 45.509 1.00 49.44 176 GLY A C 1
ATOM 1427 O O . GLY A 1 176 ? -8.309 -15.583 44.610 1.00 49.44 176 GLY A O 1
ATOM 1428 N N . PRO A 1 177 ? -8.485 -16.280 46.747 1.00 48.94 177 PRO A N 1
ATOM 1429 C CA . PRO A 1 177 ? -7.120 -15.918 47.114 1.00 48.94 177 PRO A CA 1
ATOM 1430 C C . PRO A 1 177 ? -6.099 -16.825 46.415 1.00 48.94 177 PRO A C 1
ATOM 1432 O O . PRO A 1 177 ? -6.172 -18.053 46.464 1.00 48.94 177 PRO A O 1
ATOM 1435 N N . ILE A 1 178 ? -5.145 -16.177 45.750 1.00 49.22 178 ILE A N 1
ATOM 1436 C CA . ILE A 1 178 ? -4.096 -16.778 44.927 1.00 49.22 178 ILE A CA 1
ATOM 1437 C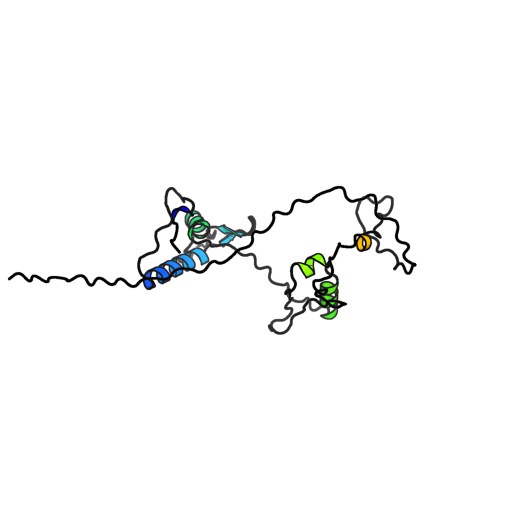 C . ILE A 1 178 ? -3.095 -17.507 45.835 1.00 49.22 178 ILE A C 1
ATOM 1439 O O . ILE A 1 178 ? -2.421 -16.877 46.648 1.00 49.22 178 ILE A O 1
ATOM 1443 N N . HIS A 1 179 ? -2.955 -18.823 45.669 1.00 44.50 179 HIS A N 1
ATOM 1444 C CA . HIS A 1 179 ? -1.831 -19.585 46.216 1.00 44.50 179 HIS A CA 1
ATOM 1445 C C . HIS A 1 179 ? -0.837 -19.906 45.087 1.00 44.50 179 HIS A C 1
ATOM 1447 O O . HIS A 1 179 ? -1.182 -20.687 44.197 1.00 44.50 179 HIS A O 1
ATOM 1453 N N . PRO A 1 180 ? 0.387 -19.346 45.092 1.00 46.41 180 PRO A N 1
ATOM 1454 C CA . PRO A 1 180 ? 1.402 -19.695 44.105 1.00 46.41 180 PRO A CA 1
ATOM 1455 C C . PRO A 1 180 ? 1.962 -21.099 44.385 1.00 46.41 180 PRO A C 1
ATOM 1457 O O . PRO A 1 180 ? 2.341 -21.413 45.515 1.00 46.41 180 PRO A O 1
ATOM 1460 N N . LYS A 1 181 ? 2.022 -21.951 43.355 1.00 47.75 181 LYS A N 1
ATOM 1461 C CA . LYS A 1 181 ? 2.794 -23.205 43.383 1.00 47.75 181 LYS A CA 1
ATOM 1462 C C . LYS A 1 181 ? 4.240 -22.951 42.913 1.00 47.75 181 LYS A C 1
ATOM 1464 O O . LYS A 1 181 ? 4.441 -22.030 42.124 1.00 47.75 181 LYS A O 1
ATOM 1469 N N . PRO A 1 182 ? 5.235 -23.745 43.358 1.00 45.66 182 PRO A N 1
ATOM 1470 C CA . PRO A 1 182 ? 6.641 -23.552 42.997 1.00 45.66 182 PRO A CA 1
ATOM 1471 C C . PRO A 1 182 ? 6.938 -23.929 41.538 1.00 45.66 182 PRO A C 1
ATOM 1473 O O . PRO A 1 182 ? 6.403 -24.905 41.012 1.00 45.66 182 PRO A O 1
ATOM 1476 N N . LEU A 1 183 ? 7.811 -23.134 40.922 1.00 50.53 183 LEU A N 1
ATOM 1477 C CA . LEU A 1 183 ? 8.098 -23.022 39.491 1.00 50.53 183 LEU A CA 1
ATOM 1478 C C . LEU A 1 183 ? 9.366 -23.808 39.089 1.00 50.53 183 LEU A C 1
ATOM 1480 O O . LEU A 1 183 ? 10.311 -23.204 38.599 1.00 50.53 183 LEU A O 1
ATOM 1484 N N . ASP A 1 184 ? 9.420 -25.125 39.313 1.00 45.41 184 ASP A N 1
ATOM 1485 C CA . ASP A 1 184 ? 10.653 -25.906 39.050 1.00 45.41 184 ASP A CA 1
ATOM 1486 C C . ASP A 1 184 ? 10.590 -26.878 37.852 1.00 45.41 184 ASP A C 1
ATOM 1488 O O . ASP A 1 184 ? 11.563 -27.582 37.610 1.00 45.41 184 ASP A O 1
ATOM 1492 N N . ASP A 1 185 ? 9.509 -26.915 37.054 1.00 47.78 185 ASP A N 1
ATOM 1493 C CA . ASP A 1 185 ? 9.312 -28.041 36.109 1.00 47.78 185 ASP A CA 1
ATOM 1494 C C . ASP A 1 185 ? 8.941 -27.693 34.647 1.00 47.78 185 ASP A C 1
ATOM 1496 O O . ASP A 1 185 ? 8.455 -28.558 33.924 1.00 47.78 185 ASP A O 1
ATOM 1500 N N . MET A 1 186 ? 9.134 -26.454 34.151 1.00 45.56 186 MET A N 1
ATOM 15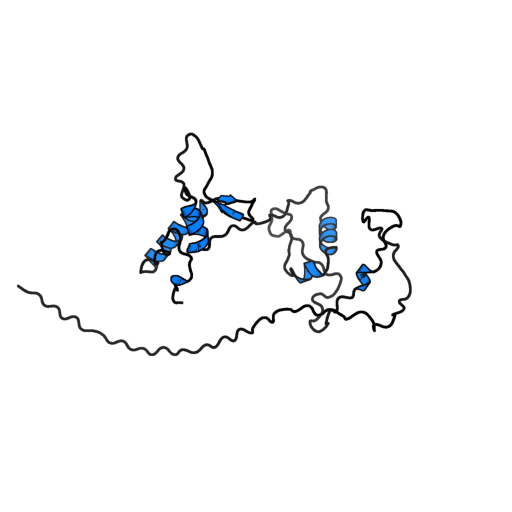01 C CA . MET A 1 186 ? 8.656 -26.092 32.788 1.00 45.56 186 MET A CA 1
ATOM 1502 C C . MET A 1 186 ? 9.572 -25.245 31.879 1.00 45.56 186 MET A C 1
ATOM 1504 O O . MET A 1 186 ? 9.094 -24.678 30.897 1.00 45.56 186 MET A O 1
ATOM 1508 N N . LEU A 1 187 ? 10.891 -25.197 32.094 1.00 49.38 187 LEU A N 1
ATOM 1509 C CA . LEU A 1 187 ? 11.811 -24.511 31.163 1.00 49.38 187 LEU A CA 1
ATOM 1510 C C . LEU A 1 187 ? 12.697 -25.495 30.389 1.00 49.38 187 LEU A C 1
ATOM 1512 O O . LEU A 1 187 ? 13.835 -25.764 30.762 1.00 49.38 187 LEU A O 1
ATOM 1516 N N . GLY A 1 188 ? 12.159 -26.016 29.281 1.00 40.09 188 GLY A N 1
ATOM 1517 C CA . GLY A 1 188 ? 12.814 -27.025 28.440 1.00 40.09 188 GLY A CA 1
ATOM 1518 C C . GLY A 1 188 ? 12.903 -26.734 26.937 1.00 40.09 188 GLY A C 1
ATOM 1519 O O . GLY A 1 188 ? 13.193 -27.667 26.197 1.00 40.09 188 GLY A O 1
ATOM 1520 N N . TYR A 1 189 ? 12.679 -25.503 26.446 1.00 41.56 189 TYR A N 1
ATOM 1521 C CA . TYR A 1 189 ? 12.872 -25.205 25.013 1.00 41.56 189 TYR A CA 1
ATOM 1522 C C . TYR A 1 189 ? 13.514 -23.833 24.738 1.00 41.56 189 TYR A C 1
ATOM 1524 O O . TYR A 1 189 ? 12.878 -22.803 24.964 1.00 41.56 189 TYR A O 1
ATOM 1532 N N . PRO A 1 190 ? 14.743 -23.789 24.185 1.00 48.97 190 PRO A N 1
ATOM 1533 C CA . PRO A 1 190 ? 15.329 -22.564 23.658 1.00 48.97 190 PRO A CA 1
ATOM 1534 C C . PRO A 1 190 ? 14.794 -22.261 22.248 1.00 48.97 190 PRO A C 1
ATOM 1536 O O . PRO A 1 190 ? 14.975 -23.045 21.316 1.00 48.97 190 PRO A O 1
ATOM 1539 N N . ILE A 1 191 ? 14.177 -21.090 22.076 1.00 44.16 191 ILE A N 1
ATOM 1540 C CA . ILE A 1 191 ? 13.873 -20.499 20.764 1.00 44.16 191 ILE A CA 1
ATOM 1541 C C . ILE A 1 191 ? 15.074 -19.624 20.358 1.00 44.16 191 ILE A C 1
ATOM 1543 O O . ILE A 1 191 ? 15.357 -18.645 21.052 1.00 44.16 191 ILE A O 1
ATOM 1547 N N . PRO A 1 192 ? 15.799 -19.917 19.262 1.00 52.22 192 PRO A N 1
ATOM 1548 C CA . PRO A 1 192 ? 16.880 -19.054 18.803 1.00 52.22 192 PRO A CA 1
ATOM 1549 C C . PRO A 1 192 ? 16.315 -17.841 18.047 1.00 52.22 192 PRO A C 1
ATOM 1551 O O . PRO A 1 192 ? 15.775 -17.972 16.950 1.00 52.22 192 PRO A O 1
ATOM 1554 N N . PHE A 1 193 ? 16.479 -16.643 18.610 1.00 46.25 193 PHE A N 1
ATOM 1555 C CA . PHE A 1 193 ? 16.330 -15.385 17.874 1.00 46.25 193 PHE A CA 1
ATOM 1556 C C . PHE A 1 193 ? 17.679 -14.985 17.249 1.00 46.25 193 PHE A C 1
ATOM 1558 O O . PHE A 1 193 ? 18.692 -14.984 17.954 1.00 46.25 193 PHE A O 1
ATOM 1565 N N . PRO A 1 194 ? 17.742 -14.606 15.959 1.00 50.22 194 PRO A N 1
ATOM 1566 C CA . PRO A 1 194 ? 18.948 -14.020 15.388 1.00 50.22 194 PRO A CA 1
ATOM 1567 C C . PRO A 1 194 ? 19.143 -12.594 15.922 1.00 50.22 194 PRO A C 1
ATOM 1569 O O . PRO A 1 194 ? 18.291 -11.721 15.753 1.00 50.22 194 PRO A O 1
ATOM 1572 N N . ALA A 1 195 ? 20.288 -12.364 16.565 1.00 42.16 195 ALA A N 1
ATOM 1573 C CA . ALA A 1 195 ? 20.707 -11.066 17.075 1.00 42.16 195 ALA A CA 1
ATOM 1574 C C . ALA A 1 195 ? 20.790 -10.025 15.942 1.00 42.16 195 ALA A C 1
ATOM 1576 O O . ALA A 1 195 ? 21.584 -10.149 15.008 1.00 42.16 195 ALA A O 1
ATOM 1577 N N . SER A 1 196 ? 19.981 -8.971 16.037 1.00 47.88 196 SER A N 1
ATOM 1578 C CA . SER A 1 196 ? 20.044 -7.811 15.151 1.00 47.88 196 SER A CA 1
ATOM 1579 C C . SER A 1 196 ? 21.334 -7.023 15.397 1.00 47.88 196 SER A C 1
ATOM 1581 O O . SER A 1 196 ? 21.559 -6.489 16.484 1.00 47.88 196 SER A O 1
ATOM 1583 N N . GLY A 1 197 ? 22.176 -6.950 14.367 1.00 36.38 197 GLY A N 1
ATOM 1584 C CA . GLY A 1 197 ? 23.436 -6.214 14.360 1.00 36.38 197 GLY A CA 1
ATOM 1585 C C . GLY A 1 197 ? 23.277 -4.703 14.568 1.00 36.38 197 GLY A C 1
ATOM 1586 O O . GLY A 1 197 ? 22.432 -4.040 13.967 1.00 36.38 197 GLY A O 1
ATOM 1587 N N . SER A 1 198 ? 24.158 -4.166 15.412 1.00 49.31 198 SER A N 1
ATOM 1588 C CA . SER A 1 198 ? 24.357 -2.745 15.698 1.00 49.31 198 SER A CA 1
ATOM 1589 C C . SER A 1 198 ? 24.942 -2.005 14.486 1.00 49.31 198 SER A C 1
ATOM 1591 O O . SER A 1 198 ? 26.082 -2.243 14.082 1.00 49.31 198 SER A O 1
ATOM 1593 N N . TRP A 1 199 ? 24.190 -1.060 13.922 1.00 40.41 199 TRP A N 1
ATOM 1594 C CA . TRP A 1 199 ? 24.677 -0.164 12.872 1.00 40.41 199 TRP A CA 1
ATOM 1595 C C . TRP A 1 199 ? 25.431 1.023 13.488 1.00 40.41 199 TRP A C 1
ATOM 1597 O O . TRP A 1 199 ? 24.849 2.059 13.805 1.00 40.41 199 TRP A O 1
ATOM 1607 N N . LYS A 1 200 ? 26.757 0.906 13.633 1.00 45.12 200 LYS A N 1
ATOM 1608 C CA . LYS A 1 200 ? 27.629 2.059 13.915 1.00 45.12 200 LYS A CA 1
ATOM 1609 C C . LYS A 1 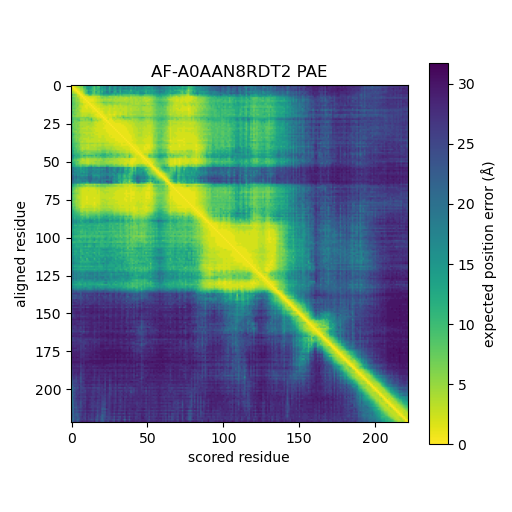200 ? 27.885 2.849 12.627 1.00 45.12 200 LYS A C 1
ATOM 1611 O O . LYS A 1 200 ? 28.681 2.438 11.784 1.00 45.12 200 LYS A O 1
ATOM 1616 N N . ARG A 1 201 ? 27.263 4.025 12.493 1.00 43.41 201 ARG A N 1
ATOM 1617 C CA . ARG A 1 201 ? 27.654 5.041 11.499 1.00 43.41 201 ARG A CA 1
ATOM 1618 C C . ARG A 1 201 ? 29.026 5.615 11.871 1.00 43.41 201 ARG A C 1
ATOM 1620 O O . ARG A 1 201 ? 29.139 6.379 12.822 1.00 43.41 201 ARG A O 1
ATOM 1627 N N . LYS A 1 202 ? 30.067 5.279 11.106 1.00 42.88 202 LYS A N 1
ATOM 1628 C CA . LYS A 1 202 ? 31.318 6.051 11.066 1.00 42.88 202 LYS A CA 1
ATOM 1629 C C . LYS A 1 202 ? 31.214 7.066 9.928 1.00 42.88 202 LYS A C 1
ATOM 1631 O O . LYS A 1 202 ? 31.257 6.679 8.765 1.00 42.88 202 LYS A O 1
ATOM 1636 N N . SER A 1 203 ? 31.079 8.353 10.251 1.00 45.62 203 SER A N 1
ATOM 1637 C CA . SER A 1 203 ? 31.356 9.427 9.296 1.00 45.62 203 SER A CA 1
ATOM 1638 C C . SER A 1 203 ? 32.854 9.737 9.339 1.00 45.62 203 SER A C 1
ATOM 1640 O O . SER A 1 203 ? 33.415 10.042 10.388 1.00 45.62 203 SER A O 1
ATOM 1642 N N . LYS A 1 204 ? 33.523 9.600 8.196 1.00 52.16 204 LYS A N 1
ATOM 1643 C CA . LYS A 1 204 ? 34.813 10.236 7.909 1.00 52.16 204 LYS A CA 1
ATOM 1644 C C . LYS A 1 204 ? 35.046 10.177 6.405 1.00 52.16 204 LYS A C 1
ATOM 1646 O O . LYS A 1 204 ? 35.331 9.111 5.870 1.00 52.16 204 LYS A O 1
ATOM 1651 N N . ARG A 1 205 ? 34.955 11.326 5.740 1.00 42.34 205 ARG A N 1
ATOM 1652 C CA . ARG A 1 205 ? 35.824 11.628 4.600 1.00 42.34 205 ARG A CA 1
ATOM 1653 C C . ARG A 1 205 ? 35.879 13.133 4.374 1.00 42.34 205 ARG A C 1
ATOM 1655 O O . ARG A 1 205 ? 34.897 13.747 3.977 1.00 42.34 205 ARG A O 1
ATOM 1662 N N . SER A 1 206 ? 37.044 13.683 4.684 1.00 57.41 206 SER A N 1
ATOM 1663 C CA . SER A 1 206 ? 37.584 14.907 4.113 1.00 57.41 206 SER A CA 1
ATOM 1664 C C . SER A 1 206 ? 37.689 14.734 2.598 1.00 57.41 206 SER A C 1
ATOM 1666 O O . SER A 1 206 ? 38.215 13.720 2.131 1.00 57.41 206 SER A O 1
ATOM 1668 N N . PHE A 1 207 ? 37.164 15.697 1.848 1.00 44.03 207 PHE A N 1
ATOM 1669 C CA . PHE A 1 207 ? 37.378 15.815 0.411 1.00 44.03 207 PHE A CA 1
ATOM 1670 C C . PHE A 1 207 ? 38.369 16.960 0.204 1.00 44.03 207 PHE A C 1
ATOM 1672 O O . PHE A 1 207 ? 38.138 18.067 0.685 1.00 44.03 207 PHE A O 1
ATOM 1679 N N . VAL A 1 208 ? 39.503 16.622 -0.401 1.00 52.78 208 VAL A N 1
ATOM 1680 C CA . VAL A 1 208 ? 40.553 17.538 -0.845 1.00 52.78 208 VAL A CA 1
ATOM 1681 C C . VAL A 1 208 ? 40.114 18.065 -2.210 1.00 52.78 208 VAL A C 1
ATOM 1683 O O . VAL A 1 208 ? 39.737 17.272 -3.072 1.00 52.78 208 VAL A O 1
ATOM 1686 N N . ASP A 1 209 ? 40.093 19.388 -2.352 1.00 54.59 209 ASP A N 1
ATOM 1687 C CA . ASP A 1 209 ? 39.924 20.101 -3.618 1.00 54.59 209 ASP A CA 1
ATOM 1688 C C . ASP A 1 209 ? 41.251 20.041 -4.382 1.00 54.59 209 ASP A C 1
ATOM 1690 O O . ASP A 1 209 ? 42.223 20.650 -3.947 1.00 54.59 209 ASP A O 1
ATOM 1694 N N . ASP A 1 210 ? 41.275 19.343 -5.516 1.00 49.38 210 ASP A N 1
ATOM 1695 C CA . ASP A 1 210 ? 42.303 19.503 -6.545 1.00 49.38 210 ASP A CA 1
ATOM 1696 C C . ASP A 1 210 ? 41.581 19.803 -7.863 1.00 49.38 210 ASP A C 1
ATOM 1698 O O . ASP A 1 210 ? 40.958 18.936 -8.483 1.00 49.38 210 ASP A O 1
ATOM 1702 N N . ARG A 1 211 ? 41.607 21.080 -8.248 1.00 52.91 211 ARG A N 1
ATOM 1703 C CA . ARG A 1 211 ? 41.082 21.592 -9.513 1.00 52.91 211 ARG A CA 1
ATOM 1704 C C . ARG A 1 211 ? 42.271 21.993 -10.380 1.00 52.91 211 ARG A C 1
ATOM 1706 O O . ARG A 1 211 ? 42.798 23.091 -10.249 1.00 52.91 211 ARG A O 1
ATOM 1713 N N . GLU A 1 212 ? 42.698 21.067 -11.230 1.00 58.34 212 GLU A N 1
ATOM 1714 C CA . GLU A 1 212 ? 43.617 21.320 -12.340 1.00 58.34 212 GLU A CA 1
ATOM 1715 C C . GLU A 1 212 ? 42.797 21.825 -13.536 1.00 58.34 212 GLU A C 1
ATOM 1717 O O . GLU A 1 212 ? 42.036 21.078 -14.157 1.00 58.34 212 GLU A O 1
ATOM 1722 N N . ASP A 1 213 ? 42.913 23.120 -13.826 1.00 56.84 213 ASP A N 1
ATOM 1723 C CA . ASP A 1 213 ? 42.344 23.736 -15.020 1.00 56.84 213 ASP A CA 1
ATOM 1724 C C . ASP A 1 213 ? 43.213 23.368 -16.235 1.00 56.84 213 ASP A C 1
ATOM 1726 O O . ASP A 1 213 ? 44.388 23.722 -16.323 1.00 56.84 213 ASP A O 1
ATOM 1730 N N . THR A 1 214 ? 42.625 22.620 -17.169 1.00 56.62 214 THR A N 1
ATOM 1731 C CA . THR A 1 214 ? 43.246 22.240 -18.441 1.00 56.62 214 THR A CA 1
ATOM 1732 C C . THR A 1 214 ? 42.973 23.309 -19.497 1.00 56.62 214 THR A C 1
ATOM 1734 O O . THR A 1 214 ? 41.828 23.640 -19.807 1.00 56.62 214 THR A O 1
ATOM 1737 N N . GLU A 1 215 ? 44.065 23.831 -20.041 1.00 60.28 215 GLU A N 1
ATOM 1738 C CA . GLU A 1 215 ? 44.178 24.797 -21.129 1.00 60.28 215 GLU A CA 1
ATOM 1739 C C . GLU A 1 215 ? 43.658 24.191 -22.451 1.00 60.28 215 GLU A C 1
ATOM 1741 O O . GLU A 1 215 ? 44.113 23.131 -22.884 1.00 60.28 215 GLU A O 1
ATOM 1746 N N . VAL A 1 216 ? 42.673 24.835 -23.090 1.00 64.06 216 VAL A N 1
ATOM 1747 C CA . VAL A 1 216 ? 42.179 24.457 -24.427 1.00 64.06 216 VAL A CA 1
ATOM 1748 C C . VAL A 1 216 ? 42.755 25.429 -25.447 1.00 64.06 216 VAL A C 1
ATOM 1750 O O . VAL A 1 216 ? 42.311 26.570 -25.570 1.00 64.06 216 VAL A O 1
ATOM 1753 N N . ASP A 1 217 ? 43.745 24.933 -26.178 1.00 59.94 217 ASP A N 1
ATOM 1754 C CA . ASP A 1 217 ? 44.432 25.612 -27.268 1.00 59.94 217 ASP A CA 1
ATOM 1755 C C . ASP A 1 217 ? 43.553 25.580 -28.535 1.00 59.94 217 ASP A C 1
ATOM 1757 O O . ASP A 1 217 ? 43.194 24.518 -29.055 1.00 59.94 217 ASP A O 1
ATOM 1761 N N . ASN A 1 218 ? 43.142 26.756 -29.009 1.00 60.31 218 ASN A N 1
ATOM 1762 C CA . ASN A 1 218 ? 42.191 26.928 -30.105 1.00 60.31 218 ASN A CA 1
ATOM 1763 C C . ASN A 1 218 ? 42.953 27.350 -31.372 1.00 60.31 218 ASN A C 1
ATOM 1765 O O . ASN A 1 218 ? 43.213 28.533 -31.586 1.00 60.31 218 ASN A O 1
ATOM 1769 N N . LYS A 1 219 ? 43.330 26.388 -32.225 1.00 56.91 219 LYS A N 1
ATOM 1770 C CA . LYS A 1 219 ? 43.892 26.674 -33.556 1.00 56.91 219 LYS A CA 1
ATOM 1771 C C . LYS A 1 219 ? 42.783 26.758 -34.602 1.00 56.91 219 LYS A C 1
ATOM 1773 O O . LYS A 1 219 ? 42.269 25.743 -35.065 1.00 56.91 219 LYS A O 1
ATOM 1778 N N . GLN A 1 220 ? 42.463 27.985 -35.002 1.00 60.97 220 GLN A N 1
ATOM 1779 C CA . GLN A 1 220 ? 41.770 28.289 -36.252 1.00 60.97 220 GLN A CA 1
ATOM 1780 C C . GLN A 1 220 ? 42.784 28.250 -37.402 1.00 60.97 220 GLN A C 1
ATOM 1782 O O . GLN A 1 220 ? 43.776 28.976 -37.381 1.00 60.97 220 GLN A O 1
ATOM 1787 N N . GLY A 1 221 ? 42.544 27.384 -38.386 1.00 61.09 221 GLY A N 1
ATOM 1788 C CA . GLY A 1 221 ? 43.215 27.417 -39.683 1.00 61.09 221 GLY A CA 1
ATOM 1789 C C . GLY A 1 221 ? 42.393 28.234 -40.678 1.00 61.09 221 GLY A C 1
ATOM 1790 O O . GLY A 1 221 ? 41.189 28.005 -40.806 1.00 61.09 221 GLY A O 1
ATOM 1791 N N . ILE A 1 222 ? 43.063 29.173 -41.344 1.00 59.81 222 ILE A N 1
ATOM 1792 C CA . ILE A 1 222 ? 42.694 29.767 -42.636 1.00 59.81 222 ILE A CA 1
ATOM 1793 C C . ILE A 1 222 ? 43.613 29.129 -43.675 1.00 59.81 222 ILE A C 1
ATOM 1795 O O . ILE A 1 222 ? 44.813 28.975 -43.345 1.00 59.81 222 ILE A O 1
#